Protein AF-A0A3M1HPE3-F1 (afdb_monomer)

Structure (mmCIF, N/CA/C/O backbone):
data_AF-A0A3M1HPE3-F1
#
_entry.id   AF-A0A3M1HPE3-F1
#
loop_
_atom_site.group_PDB
_atom_site.id
_atom_site.type_symbol
_atom_site.label_atom_id
_atom_site.label_alt_id
_atom_site.label_comp_id
_atom_site.label_asym_id
_atom_site.label_entity_id
_atom_site.label_seq_id
_atom_site.pdbx_PDB_ins_code
_atom_site.Cartn_x
_atom_site.Cartn_y
_atom_site.Cartn_z
_atom_site.occupancy
_atom_site.B_iso_or_equiv
_atom_site.auth_seq_id
_atom_site.auth_comp_id
_atom_site.auth_asym_id
_atom_site.auth_atom_id
_atom_site.pdbx_PDB_model_num
ATOM 1 N N . TYR A 1 1 ? 31.230 -1.304 -29.807 1.00 85.88 1 TYR A N 1
ATOM 2 C CA . TYR A 1 1 ? 32.246 -0.764 -28.876 1.00 85.88 1 TYR A CA 1
ATOM 3 C C . TYR A 1 1 ? 32.668 -1.849 -27.897 1.00 85.88 1 TYR A C 1
ATOM 5 O O . TYR A 1 1 ? 31.874 -2.755 -27.673 1.00 85.88 1 TYR A O 1
ATOM 13 N N . ASN A 1 2 ? 33.898 -1.825 -27.374 1.00 87.88 2 ASN A N 1
ATOM 14 C CA . ASN A 1 2 ? 34.302 -2.715 -26.274 1.00 87.88 2 ASN A CA 1
ATOM 15 C C . ASN A 1 2 ? 33.820 -2.172 -24.911 1.00 87.88 2 ASN A C 1
ATOM 17 O O . ASN A 1 2 ? 33.220 -1.100 -24.839 1.00 87.88 2 ASN A O 1
ATOM 21 N N . ASP A 1 3 ? 34.109 -2.898 -23.833 1.00 83.56 3 ASP A N 1
ATOM 22 C CA . ASP A 1 3 ? 33.800 -2.541 -22.439 1.00 83.56 3 ASP A CA 1
ATOM 23 C C . ASP A 1 3 ? 34.419 -1.210 -21.965 1.00 83.56 3 ASP A C 1
ATOM 25 O O . ASP A 1 3 ? 33.971 -0.632 -20.977 1.00 83.56 3 ASP A O 1
ATOM 29 N N . GLN A 1 4 ? 35.420 -0.696 -22.683 1.00 85.12 4 GLN A N 1
ATOM 30 C CA . GLN A 1 4 ? 36.068 0.594 -22.429 1.00 85.12 4 GLN A CA 1
ATOM 31 C C . GLN A 1 4 ? 35.520 1.737 -23.298 1.00 85.12 4 GLN A C 1
ATOM 33 O O . GLN A 1 4 ? 36.056 2.844 -23.266 1.00 85.12 4 GLN A O 1
ATOM 38 N N . GLY A 1 5 ? 34.474 1.491 -24.094 1.00 82.81 5 GLY A N 1
ATOM 39 C CA . GLY A 1 5 ? 33.881 2.500 -24.974 1.00 82.81 5 GLY A CA 1
ATOM 40 C C . GLY A 1 5 ? 34.724 2.820 -26.213 1.00 82.81 5 GLY A C 1
ATOM 41 O O . GLY A 1 5 ? 34.515 3.847 -26.855 1.00 82.81 5 GLY A O 1
ATOM 42 N N . VAL A 1 6 ? 35.673 1.953 -26.577 1.00 87.69 6 VAL A N 1
ATOM 43 C CA . VAL A 1 6 ? 36.496 2.092 -27.786 1.00 87.69 6 VAL A CA 1
ATOM 44 C C . VAL A 1 6 ? 35.824 1.375 -28.956 1.00 87.69 6 VAL A C 1
ATOM 46 O O . VAL A 1 6 ? 35.265 0.282 -28.812 1.00 87.69 6 VAL A O 1
ATOM 49 N N . GLU A 1 7 ? 35.850 1.999 -30.133 1.00 89.31 7 GLU A N 1
ATOM 50 C CA . GLU A 1 7 ? 35.333 1.386 -31.354 1.00 89.31 7 GLU A CA 1
ATOM 51 C C . GLU A 1 7 ? 36.193 0.174 -31.739 1.00 89.31 7 GLU A C 1
ATOM 53 O O . GLU A 1 7 ? 37.420 0.252 -31.810 1.00 89.31 7 GLU A O 1
ATOM 58 N N . VAL A 1 8 ? 35.541 -0.963 -31.979 1.00 89.06 8 VAL A N 1
ATOM 59 C CA . VAL A 1 8 ? 36.199 -2.215 -32.360 1.00 89.06 8 VAL A CA 1
ATOM 60 C C . VAL A 1 8 ? 35.567 -2.757 -33.635 1.00 89.06 8 VAL A C 1
ATOM 62 O O . VAL A 1 8 ? 34.349 -2.868 -33.739 1.00 89.06 8 VAL A O 1
ATOM 65 N N . HIS A 1 9 ? 36.404 -3.112 -34.612 1.00 87.75 9 HIS A N 1
ATOM 66 C CA . HIS A 1 9 ? 35.959 -3.657 -35.903 1.00 87.75 9 HIS A CA 1
ATOM 67 C C . HIS A 1 9 ? 35.945 -5.192 -35.950 1.00 87.75 9 HIS A C 1
ATOM 69 O O . HIS A 1 9 ? 35.511 -5.780 -36.939 1.00 87.75 9 HIS A O 1
ATOM 75 N N . LYS A 1 10 ? 36.464 -5.856 -34.912 1.00 86.38 10 LYS A N 1
ATOM 76 C CA . LYS A 1 10 ? 36.502 -7.316 -34.774 1.00 86.38 10 LYS A CA 1
ATOM 77 C C . LYS A 1 10 ? 36.235 -7.675 -33.315 1.00 86.38 10 LYS A C 1
ATOM 79 O O . LYS A 1 10 ? 36.699 -6.963 -32.434 1.00 86.38 10 LYS A O 1
ATOM 84 N N . CYS A 1 11 ? 35.505 -8.764 -33.100 1.00 86.06 11 CYS A N 1
ATOM 85 C CA . CYS A 1 11 ? 35.214 -9.335 -31.788 1.00 86.06 11 CYS A CA 1
ATOM 86 C C . CYS A 1 11 ? 35.671 -10.798 -31.794 1.00 86.06 11 CYS A C 1
ATOM 88 O O . CYS A 1 11 ? 35.313 -11.548 -32.709 1.00 86.06 11 CYS A O 1
ATOM 90 N N . LEU A 1 12 ? 36.506 -11.183 -30.829 1.00 88.75 12 LEU A N 1
ATOM 91 C CA . LEU A 1 12 ? 36.990 -12.552 -30.659 1.00 88.75 12 LEU A CA 1
ATOM 92 C C . LEU A 1 12 ? 36.107 -13.337 -29.672 1.00 88.75 12 LEU A C 1
ATOM 94 O O . LEU A 1 12 ? 35.392 -12.749 -28.860 1.00 88.75 12 LEU A O 1
ATOM 98 N N . PRO A 1 13 ? 36.147 -14.684 -29.700 1.00 89.31 13 PRO A N 1
ATOM 99 C CA . PRO A 1 13 ? 35.418 -15.493 -28.728 1.00 89.31 13 PRO A CA 1
ATOM 100 C C . PRO A 1 13 ? 35.794 -15.136 -27.281 1.00 89.31 13 PRO A C 1
ATOM 102 O O . PRO A 1 13 ? 36.963 -15.213 -26.910 1.00 89.31 13 PRO A O 1
ATOM 105 N N . GLY A 1 14 ? 34.794 -14.789 -26.466 1.00 87.50 14 GLY A N 1
ATOM 106 C CA . GLY A 1 14 ? 34.963 -14.405 -25.058 1.00 87.50 14 GLY A CA 1
ATOM 107 C C . GLY A 1 14 ? 34.972 -12.896 -24.794 1.00 87.50 14 GLY A C 1
ATOM 108 O O . GLY A 1 14 ? 34.951 -12.499 -23.632 1.00 87.50 14 GLY A O 1
ATOM 109 N N . GLU A 1 15 ? 34.958 -12.061 -25.835 1.00 87.06 15 GLU A N 1
ATOM 110 C CA . GLU A 1 15 ? 34.870 -10.604 -25.702 1.00 87.06 15 GLU A CA 1
ATOM 111 C C . GLU A 1 15 ? 33.410 -10.126 -25.702 1.00 87.06 15 GLU A C 1
ATOM 113 O O . GLU A 1 15 ? 32.569 -10.627 -26.452 1.00 87.06 15 GLU A O 1
ATOM 118 N N . ALA A 1 16 ? 33.105 -9.133 -24.863 1.00 88.25 16 ALA A N 1
ATOM 119 C CA . ALA A 1 16 ? 31.815 -8.450 -24.857 1.00 88.25 16 ALA A CA 1
ATOM 120 C C . ALA A 1 16 ? 31.893 -7.191 -25.727 1.00 88.25 16 ALA A C 1
ATOM 122 O O . ALA A 1 16 ? 32.804 -6.375 -25.571 1.00 88.25 16 ALA A O 1
ATOM 123 N N . VAL A 1 17 ? 30.930 -7.028 -26.637 1.00 90.44 17 VAL A N 1
ATOM 124 C CA . VAL A 1 17 ? 30.850 -5.859 -27.518 1.00 90.44 17 VAL A CA 1
ATOM 125 C C . VAL A 1 17 ? 29.434 -5.308 -27.591 1.00 90.44 17 VAL A C 1
ATOM 127 O O . VAL A 1 17 ? 28.458 -6.050 -27.661 1.00 90.44 17 VAL A O 1
ATOM 130 N N . GLU A 1 18 ? 29.336 -3.986 -27.620 1.00 86.88 18 GLU A N 1
ATOM 131 C CA . GLU A 1 18 ? 28.104 -3.260 -27.902 1.00 86.88 18 GLU A CA 1
ATOM 132 C C . GLU A 1 18 ? 27.878 -3.172 -29.417 1.00 86.88 18 GLU A C 1
ATOM 134 O O . GLU A 1 18 ? 28.760 -2.717 -30.161 1.00 86.88 18 GLU A O 1
ATOM 139 N N . ILE A 1 19 ? 26.689 -3.591 -29.855 1.00 87.00 19 ILE A N 1
ATOM 140 C CA . ILE A 1 19 ? 26.240 -3.561 -31.249 1.00 87.00 19 ILE A CA 1
ATOM 141 C C . ILE A 1 19 ? 25.219 -2.436 -31.401 1.00 87.00 19 ILE A C 1
ATOM 143 O O . ILE A 1 19 ? 24.214 -2.407 -30.696 1.00 87.00 19 ILE A O 1
ATOM 147 N N . ILE A 1 20 ? 25.455 -1.543 -32.360 1.00 85.81 20 ILE A N 1
ATOM 148 C CA . ILE A 1 20 ? 24.567 -0.420 -32.680 1.00 85.81 20 ILE A CA 1
ATOM 149 C C . ILE A 1 20 ? 23.996 -0.630 -34.087 1.00 85.81 20 ILE A C 1
ATOM 151 O O . ILE A 1 20 ? 24.672 -1.179 -34.957 1.00 85.81 20 ILE A O 1
ATOM 155 N N . GLY A 1 21 ? 22.757 -0.185 -34.318 1.00 85.50 21 GLY A N 1
ATOM 156 C CA . GLY A 1 21 ? 22.118 -0.203 -35.641 1.00 85.50 21 GLY A CA 1
ATOM 157 C C . GLY A 1 21 ? 21.086 -1.313 -35.857 1.00 85.50 21 GLY A C 1
ATOM 158 O O . GLY A 1 21 ? 20.702 -1.571 -36.995 1.00 85.50 21 GLY A O 1
ATOM 159 N N . LEU A 1 22 ? 20.629 -1.971 -34.790 1.00 86.50 22 LEU A N 1
ATOM 160 C CA . LEU A 1 22 ? 19.489 -2.887 -34.854 1.00 86.50 22 LEU A CA 1
ATOM 161 C C . LEU A 1 22 ? 18.173 -2.099 -34.960 1.00 86.50 22 LEU A C 1
ATOM 163 O O . LEU A 1 22 ? 18.032 -1.043 -34.348 1.00 86.50 22 LEU A O 1
ATOM 167 N N . GLU A 1 23 ? 17.207 -2.620 -35.723 1.00 83.56 23 GLU A N 1
ATOM 168 C CA . GLU A 1 23 ? 15.878 -1.995 -35.864 1.00 83.56 23 GLU A CA 1
ATOM 169 C C . GLU A 1 23 ? 15.064 -2.058 -34.557 1.00 83.56 23 GLU A C 1
ATOM 171 O O . GLU A 1 23 ? 14.288 -1.151 -34.268 1.00 83.56 23 GLU A O 1
ATOM 176 N N . GLU A 1 24 ? 15.237 -3.119 -33.763 1.00 81.12 24 GLU A N 1
ATOM 177 C CA . GLU A 1 24 ? 14.554 -3.333 -32.483 1.00 81.12 24 GLU A CA 1
ATOM 178 C C . GLU A 1 24 ? 15.549 -3.825 -31.424 1.00 81.12 24 GLU A C 1
ATOM 180 O O . GLU A 1 24 ? 16.568 -4.442 -31.745 1.00 81.12 24 GLU A O 1
ATOM 185 N N . VAL A 1 25 ? 15.242 -3.558 -30.152 1.00 83.44 25 VAL A N 1
ATOM 186 C CA . VAL A 1 25 ? 16.052 -4.019 -29.017 1.00 83.44 25 VAL A CA 1
ATOM 187 C C . VAL A 1 25 ? 15.825 -5.528 -28.822 1.00 83.44 25 VAL A C 1
ATOM 189 O O . VAL A 1 25 ? 14.678 -5.928 -28.602 1.00 83.44 25 VAL A O 1
ATOM 192 N N . PRO A 1 26 ? 16.868 -6.376 -28.911 1.00 84.44 26 PRO A N 1
ATOM 193 C CA . PRO A 1 26 ? 16.735 -7.816 -28.689 1.00 84.44 26 PRO A CA 1
ATOM 194 C C . PRO A 1 26 ? 16.468 -8.136 -27.212 1.00 84.44 26 PRO A C 1
ATOM 196 O O . PRO A 1 26 ? 16.773 -7.332 -26.326 1.00 84.44 26 PRO A O 1
ATOM 199 N N . LEU A 1 27 ? 15.925 -9.325 -26.929 1.00 79.88 27 LEU A N 1
ATOM 200 C CA . LEU A 1 27 ? 15.739 -9.773 -25.550 1.00 79.88 27 LEU A CA 1
ATOM 201 C C . LEU A 1 27 ? 17.070 -10.240 -24.951 1.00 79.88 27 LEU A C 1
ATOM 203 O O . LEU A 1 27 ? 17.971 -10.716 -25.650 1.00 79.88 27 LEU A O 1
ATOM 207 N N . ALA A 1 28 ? 17.194 -10.125 -23.629 1.00 79.44 28 ALA A N 1
ATOM 208 C CA . ALA A 1 28 ? 18.358 -10.642 -22.926 1.00 79.44 28 ALA A CA 1
ATOM 209 C C . ALA A 1 28 ? 18.440 -12.171 -23.097 1.00 79.44 28 ALA A C 1
ATOM 211 O O . ALA A 1 28 ? 17.477 -12.891 -22.842 1.00 79.44 28 ALA A O 1
ATOM 212 N N . GLY A 1 29 ? 19.600 -12.666 -23.537 1.00 82.38 29 GLY A N 1
ATOM 213 C CA . GLY A 1 29 ? 19.825 -14.093 -23.795 1.00 82.38 29 GLY A CA 1
ATOM 214 C C . GLY A 1 29 ? 19.447 -14.572 -25.202 1.00 82.38 29 GLY A C 1
ATOM 215 O O . GLY A 1 29 ? 19.648 -15.752 -25.500 1.00 82.38 29 GLY A O 1
ATOM 216 N N . ASP A 1 30 ? 18.957 -13.690 -26.080 1.00 84.94 30 ASP A N 1
ATOM 217 C CA . ASP A 1 30 ? 18.715 -14.040 -27.480 1.00 84.94 30 ASP A CA 1
ATOM 218 C C . ASP A 1 30 ? 20.015 -14.411 -28.209 1.00 84.94 30 ASP A C 1
ATOM 220 O O . ASP A 1 30 ? 21.073 -13.801 -28.038 1.00 84.94 30 ASP A O 1
ATOM 224 N N . GLN A 1 31 ? 19.922 -15.415 -29.083 1.00 86.06 31 GLN A N 1
ATOM 225 C CA . GLN A 1 31 ? 21.033 -15.812 -29.942 1.00 86.06 31 GLN A CA 1
ATOM 226 C C . GLN A 1 31 ? 21.121 -14.902 -31.166 1.00 86.06 31 GLN A C 1
ATOM 228 O O . GLN A 1 31 ? 20.222 -14.876 -32.012 1.00 86.06 31 GLN A O 1
ATOM 233 N N . LEU A 1 32 ? 22.251 -14.212 -31.296 1.00 87.44 32 LEU A N 1
ATOM 234 C CA . LEU A 1 32 ? 22.596 -13.453 -32.491 1.00 87.44 32 LEU A CA 1
ATOM 235 C C . LEU A 1 32 ? 23.189 -14.385 -33.549 1.00 87.44 32 LEU A C 1
ATOM 237 O O . LEU A 1 32 ? 24.109 -15.156 -33.277 1.00 87.44 32 LEU A O 1
ATOM 241 N N . VAL A 1 33 ? 22.663 -14.305 -34.770 1.00 88.56 33 VAL A N 1
ATOM 242 C CA . VAL A 1 33 ? 23.118 -15.103 -35.912 1.00 88.56 33 VAL A CA 1
ATOM 243 C C . VAL A 1 33 ? 23.471 -14.159 -37.050 1.00 88.56 33 VAL A C 1
ATOM 245 O O . VAL A 1 33 ? 22.645 -13.350 -37.467 1.00 88.56 33 VAL A O 1
ATOM 248 N N . VAL A 1 34 ? 24.695 -14.277 -37.561 1.00 88.31 34 VAL A N 1
ATOM 249 C CA . VAL A 1 34 ? 25.137 -13.538 -38.747 1.00 88.31 34 VAL A CA 1
ATOM 250 C C . VAL A 1 34 ? 24.562 -14.218 -39.986 1.00 88.31 34 VAL A C 1
ATOM 252 O O . VAL A 1 34 ? 24.651 -15.437 -40.124 1.00 88.31 34 VAL A O 1
ATOM 255 N N . MET A 1 35 ? 23.962 -13.435 -40.880 1.00 88.00 35 MET A N 1
ATOM 256 C CA . MET A 1 35 ? 23.424 -13.917 -42.152 1.00 88.00 35 MET A CA 1
ATOM 257 C C . MET A 1 35 ? 24.066 -13.163 -43.314 1.00 88.00 35 MET A C 1
ATOM 259 O O . MET A 1 35 ? 24.385 -11.984 -43.186 1.00 88.00 35 MET A O 1
ATOM 263 N N . GLU A 1 36 ? 24.241 -13.847 -44.444 1.00 90.56 36 GLU A N 1
ATOM 264 C CA . GL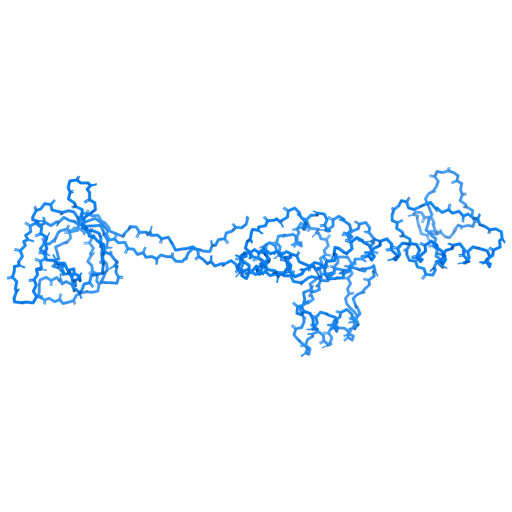U A 1 36 ? 24.880 -13.281 -45.641 1.00 90.56 36 GLU A CA 1
ATOM 265 C C . GLU A 1 36 ? 23.944 -12.348 -46.433 1.00 90.56 36 GLU A C 1
ATOM 267 O O . GLU A 1 36 ? 24.410 -11.405 -47.066 1.00 90.56 36 GLU A O 1
ATOM 272 N N . ASP A 1 37 ? 22.626 -12.581 -46.376 1.00 93.56 37 ASP A N 1
ATOM 273 C CA . ASP A 1 37 ? 21.609 -11.823 -47.118 1.00 93.56 37 ASP A CA 1
ATOM 274 C C . ASP A 1 37 ? 20.631 -11.105 -46.169 1.00 93.56 37 ASP A C 1
ATOM 276 O O . ASP A 1 37 ? 19.931 -11.731 -45.363 1.00 93.56 37 ASP A O 1
ATOM 280 N N . LEU A 1 38 ? 20.545 -9.777 -46.310 1.00 88.69 38 LEU A N 1
ATOM 281 C CA . LEU A 1 38 ? 19.647 -8.907 -45.547 1.00 88.69 38 LEU A CA 1
ATOM 282 C C . LEU A 1 38 ? 18.161 -9.205 -45.806 1.00 88.69 38 LEU A C 1
ATOM 284 O O . LEU A 1 38 ? 17.345 -9.132 -44.886 1.00 88.69 38 LEU A O 1
ATOM 288 N N . SER A 1 39 ? 17.792 -9.537 -47.044 1.00 90.62 39 SER A N 1
ATOM 289 C CA . SER A 1 39 ? 16.406 -9.814 -47.435 1.00 90.62 39 SER A CA 1
ATOM 290 C C . SER A 1 39 ? 15.893 -11.090 -46.770 1.00 90.62 39 SER A C 1
ATOM 292 O O . SER A 1 39 ? 14.804 -11.113 -46.184 1.00 90.62 39 SER A O 1
ATOM 294 N N . LEU A 1 40 ? 16.726 -12.135 -46.777 1.00 91.12 40 LEU A N 1
ATOM 295 C CA . LEU A 1 40 ? 16.434 -13.391 -46.095 1.00 91.12 40 LEU A CA 1
ATOM 296 C C . LEU A 1 40 ? 16.363 -13.191 -44.573 1.00 91.12 40 LEU A C 1
ATOM 298 O O . LEU A 1 40 ? 15.407 -13.652 -43.945 1.00 91.12 40 LEU A O 1
ATOM 302 N N . ALA A 1 41 ? 17.315 -12.453 -43.987 1.00 89.31 41 ALA A N 1
ATOM 303 C CA . ALA A 1 41 ? 17.318 -12.134 -42.558 1.00 89.31 41 ALA A CA 1
ATOM 304 C C . ALA A 1 41 ? 16.038 -11.395 -42.135 1.00 89.31 41 ALA A C 1
ATOM 306 O O . ALA A 1 41 ? 15.392 -11.778 -41.156 1.00 89.31 41 ALA A O 1
ATOM 307 N N . ARG A 1 42 ? 15.611 -10.395 -42.918 1.00 88.31 42 ARG A N 1
ATOM 308 C CA . ARG A 1 42 ? 14.375 -9.641 -42.673 1.00 88.31 42 ARG A CA 1
ATOM 309 C C . ARG A 1 42 ? 13.131 -10.526 -42.783 1.00 88.31 42 ARG A C 1
ATOM 311 O O . ARG A 1 42 ? 12.238 -10.423 -41.943 1.00 88.31 42 ARG A O 1
ATOM 318 N N . SER A 1 43 ? 13.071 -11.429 -43.765 1.00 90.62 43 SER A N 1
ATOM 319 C CA . SER A 1 43 ? 11.961 -12.386 -43.893 1.00 90.62 43 SER A CA 1
ATOM 320 C C . SER A 1 43 ? 11.861 -13.311 -42.676 1.00 90.62 43 SER A C 1
ATOM 322 O O . SER A 1 43 ? 10.770 -13.522 -42.144 1.00 90.62 43 SER A O 1
ATOM 324 N N . ILE A 1 44 ? 12.993 -13.839 -42.202 1.00 89.31 44 ILE A N 1
ATOM 325 C CA . ILE A 1 44 ? 13.042 -14.718 -41.027 1.00 89.31 44 ILE A CA 1
ATOM 326 C C . ILE A 1 44 ? 12.656 -13.950 -39.756 1.00 89.31 44 ILE A C 1
ATOM 328 O O . ILE A 1 44 ? 11.881 -14.464 -38.945 1.00 89.31 44 ILE A O 1
ATOM 332 N N . ALA A 1 45 ? 13.150 -12.721 -39.584 1.00 88.00 45 ALA A N 1
ATOM 333 C CA . ALA A 1 45 ? 12.811 -11.868 -38.446 1.00 88.00 45 ALA A CA 1
ATOM 334 C C . ALA A 1 45 ? 11.302 -11.575 -38.386 1.00 88.00 45 ALA A C 1
ATOM 336 O O . ALA A 1 45 ? 10.675 -11.783 -37.345 1.00 88.00 45 ALA A O 1
ATOM 337 N N . ASN A 1 46 ? 10.694 -11.203 -39.518 1.00 88.88 46 ASN A N 1
ATOM 338 C CA . ASN A 1 46 ? 9.251 -10.965 -39.610 1.00 88.88 46 ASN A CA 1
ATOM 339 C C . ASN A 1 46 ? 8.440 -12.225 -39.285 1.00 88.88 46 ASN A C 1
ATOM 341 O O . ASN A 1 46 ? 7.508 -12.171 -38.484 1.00 88.88 46 ASN A O 1
ATOM 345 N N . GLN A 1 47 ? 8.841 -13.383 -39.813 1.00 90.81 47 GLN A N 1
ATOM 346 C CA . GLN A 1 47 ? 8.167 -14.647 -39.517 1.00 90.81 47 GLN A CA 1
ATOM 347 C C . GLN A 1 47 ? 8.234 -15.002 -38.020 1.00 90.81 47 GLN A C 1
ATOM 349 O O . GLN A 1 47 ? 7.246 -15.462 -37.439 1.00 90.81 47 GLN A O 1
ATOM 354 N N . ARG A 1 48 ? 9.385 -14.777 -37.369 1.00 87.44 48 ARG A N 1
ATOM 355 C CA . ARG A 1 48 ? 9.541 -14.975 -35.916 1.00 87.44 48 ARG A CA 1
ATOM 356 C C . ARG A 1 48 ? 8.656 -14.013 -35.125 1.00 87.44 48 ARG A C 1
ATOM 358 O O . ARG A 1 48 ? 7.989 -14.448 -34.185 1.00 87.44 48 ARG A O 1
ATOM 365 N N . LYS A 1 49 ? 8.599 -12.744 -35.532 1.00 85.12 49 LYS A N 1
ATOM 366 C CA . LYS A 1 49 ? 7.765 -11.706 -34.913 1.00 85.12 49 LYS A CA 1
ATOM 367 C C . LYS A 1 49 ? 6.277 -12.040 -34.997 1.00 85.12 49 LYS A C 1
ATOM 369 O O . LYS A 1 49 ? 5.575 -11.959 -33.987 1.00 85.12 49 LYS A O 1
ATOM 374 N N . ASP A 1 50 ? 5.806 -12.486 -36.157 1.00 87.00 50 ASP A N 1
ATOM 375 C CA . ASP A 1 50 ? 4.413 -12.892 -36.353 1.00 87.00 50 ASP A CA 1
ATOM 376 C C . ASP A 1 50 ? 4.054 -14.114 -35.510 1.00 87.00 50 ASP A C 1
ATOM 378 O O . ASP A 1 50 ? 3.013 -14.131 -34.846 1.00 87.00 50 ASP A O 1
ATOM 382 N N . LYS A 1 51 ? 4.953 -15.105 -35.451 1.00 87.12 51 LYS A N 1
ATOM 383 C CA . LYS A 1 51 ? 4.781 -16.269 -34.579 1.00 87.12 51 LYS A CA 1
ATOM 384 C C . LYS A 1 51 ? 4.697 -15.848 -33.112 1.00 87.12 51 LYS A C 1
ATOM 386 O O . LYS A 1 51 ? 3.789 -16.287 -32.416 1.00 87.12 51 LYS A O 1
ATOM 391 N N . HIS A 1 52 ? 5.585 -14.967 -32.649 1.00 82.00 52 HIS A N 1
ATOM 392 C CA . HIS A 1 52 ? 5.576 -14.491 -31.265 1.00 82.00 52 HIS A CA 1
ATOM 393 C C . HIS A 1 52 ? 4.289 -13.720 -30.925 1.00 82.00 52 HIS A C 1
ATOM 395 O O . HIS A 1 52 ? 3.665 -13.976 -29.893 1.00 82.00 52 HIS A O 1
ATOM 401 N N . ARG A 1 53 ? 3.821 -12.847 -31.831 1.00 81.00 53 ARG A N 1
ATOM 402 C CA . ARG A 1 53 ? 2.529 -12.147 -31.700 1.00 81.00 53 ARG A CA 1
ATOM 403 C C . ARG A 1 53 ? 1.347 -13.112 -31.632 1.00 81.00 53 ARG A C 1
ATOM 405 O O . ARG A 1 53 ? 0.433 -12.892 -30.837 1.00 81.00 53 ARG A O 1
ATOM 412 N N . ALA A 1 54 ? 1.350 -14.173 -32.438 1.00 80.38 54 ALA A N 1
ATOM 413 C CA . ALA A 1 54 ? 0.308 -15.196 -32.400 1.00 80.38 54 ALA A CA 1
ATOM 414 C C . ALA A 1 54 ? 0.285 -15.928 -31.046 1.00 80.38 54 ALA A C 1
ATOM 416 O O . ALA A 1 54 ? -0.783 -16.061 -30.447 1.00 80.38 54 ALA A O 1
ATOM 417 N N . THR A 1 55 ? 1.450 -16.311 -30.512 1.00 78.25 55 THR A N 1
ATOM 418 C CA . THR A 1 55 ? 1.551 -16.972 -29.201 1.00 78.25 55 THR A CA 1
ATOM 419 C C . THR A 1 55 ? 1.085 -16.065 -28.061 1.00 78.25 55 THR A C 1
ATOM 421 O O . THR A 1 55 ? 0.335 -16.508 -27.194 1.00 78.25 55 THR A O 1
ATOM 424 N N . GLN A 1 56 ? 1.451 -14.777 -28.069 1.00 71.44 56 GLN A N 1
ATOM 425 C CA . GLN A 1 56 ? 0.972 -13.832 -27.052 1.00 71.44 56 GLN A CA 1
ATOM 426 C C . GLN A 1 56 ? -0.548 -13.623 -27.109 1.00 71.44 56 GLN A C 1
ATOM 428 O O . GLN A 1 56 ? -1.192 -13.502 -26.068 1.00 71.44 56 GLN A O 1
ATOM 433 N N . ARG A 1 57 ? -1.147 -13.629 -28.308 1.00 68.00 57 ARG A N 1
ATOM 434 C CA . ARG A 1 57 ? -2.610 -13.588 -28.463 1.00 68.00 57 ARG A CA 1
ATOM 435 C C . ARG A 1 57 ? -3.290 -14.852 -27.941 1.00 68.00 57 ARG A C 1
ATOM 437 O O . ARG A 1 57 ? -4.379 -14.739 -27.394 1.00 68.00 57 ARG A O 1
ATOM 444 N N . MET A 1 58 ? -2.665 -16.021 -28.083 1.00 63.06 58 MET A N 1
ATOM 445 C CA . MET A 1 58 ? -3.181 -17.276 -27.522 1.00 63.06 58 MET A CA 1
ATOM 446 C C . MET A 1 58 ? -3.056 -17.336 -25.993 1.00 63.06 58 MET A C 1
ATOM 448 O O . MET A 1 58 ? -3.946 -17.872 -25.341 1.00 63.06 58 MET A O 1
ATOM 452 N N . ASN A 1 59 ? -1.995 -16.756 -25.421 1.00 57.31 59 ASN A N 1
ATOM 453 C CA . ASN A 1 59 ? -1.784 -16.690 -23.969 1.00 57.31 59 ASN A CA 1
ATOM 454 C C . ASN A 1 59 ? -2.641 -15.628 -23.265 1.00 57.31 59 ASN A C 1
ATOM 456 O O . ASN A 1 59 ? -2.777 -15.669 -22.043 1.00 57.31 59 ASN A O 1
ATOM 460 N N . ARG A 1 60 ? -3.248 -14.687 -24.000 1.00 55.56 60 ARG A N 1
ATOM 461 C CA . ARG A 1 60 ? -4.357 -13.894 -23.463 1.00 55.56 60 ARG A CA 1
ATOM 462 C C . ARG A 1 60 ? -5.556 -14.824 -23.342 1.00 55.56 60 ARG A C 1
ATOM 464 O O . ARG A 1 60 ? -6.252 -15.068 -24.326 1.00 55.56 60 ARG A O 1
ATOM 471 N N . ALA A 1 61 ? -5.754 -15.366 -22.141 1.00 54.91 61 ALA A N 1
ATOM 472 C CA . ALA A 1 61 ? -6.932 -16.147 -21.798 1.00 54.91 61 ALA A CA 1
ATOM 473 C C . ALA A 1 61 ? -8.171 -15.448 -22.371 1.00 54.91 61 ALA A C 1
ATOM 475 O O . ALA A 1 61 ? -8.384 -14.256 -22.131 1.00 54.91 61 ALA A O 1
ATOM 476 N N . ARG A 1 62 ? -8.957 -16.167 -23.183 1.00 53.03 62 ARG A N 1
ATOM 477 C CA . ARG A 1 62 ? -10.266 -15.679 -23.619 1.00 53.03 62 ARG A CA 1
ATOM 478 C C . ARG A 1 62 ? -11.036 -15.325 -22.355 1.00 53.03 62 ARG A C 1
ATOM 480 O O . ARG A 1 62 ? -11.351 -16.209 -21.565 1.00 53.03 62 ARG A O 1
ATOM 487 N N . VAL A 1 63 ? -11.300 -14.040 -22.165 1.00 57.22 63 VAL A N 1
ATOM 488 C CA . VAL A 1 63 ? -12.208 -13.565 -21.129 1.00 57.22 63 VAL A CA 1
ATOM 489 C C . VAL A 1 63 ? -13.586 -14.115 -21.500 1.00 57.22 63 VAL A C 1
ATOM 491 O O . VAL A 1 63 ? -14.222 -13.644 -22.441 1.00 57.22 63 VAL A O 1
ATOM 494 N N . THR A 1 64 ? -13.982 -15.212 -20.859 1.00 67.50 64 THR A N 1
ATOM 495 C CA . THR A 1 64 ? -15.319 -15.797 -20.980 1.00 67.50 64 THR A CA 1
ATOM 496 C C . THR A 1 64 ? -16.263 -15.068 -20.029 1.00 67.50 64 THR A C 1
ATOM 498 O O . THR A 1 64 ? -15.822 -14.508 -19.024 1.00 67.50 64 THR A O 1
ATOM 501 N N . LEU A 1 65 ? -17.568 -15.075 -20.324 1.00 61.34 65 LEU A N 1
ATOM 502 C CA . LEU A 1 65 ? -18.559 -14.493 -19.411 1.00 61.34 65 LEU A CA 1
ATOM 503 C C . LEU A 1 65 ? -18.493 -15.123 -18.010 1.00 61.34 65 LEU A C 1
ATOM 505 O O . LEU A 1 65 ? -18.645 -14.408 -17.031 1.00 61.34 65 LEU A O 1
ATOM 509 N N . GLU A 1 66 ? -18.201 -16.420 -17.897 1.00 64.19 66 GLU A N 1
ATOM 510 C CA . GLU A 1 66 ? -18.016 -17.087 -16.598 1.00 64.19 66 GLU A CA 1
ATOM 511 C C . GLU A 1 66 ? -16.833 -16.522 -15.801 1.00 64.19 66 GLU A C 1
ATOM 513 O O . GLU A 1 66 ? -16.971 -16.275 -14.605 1.00 64.19 66 GLU A O 1
ATOM 518 N N . ASN A 1 67 ? -15.704 -16.228 -16.456 1.00 60.38 67 ASN A N 1
ATOM 519 C CA . ASN A 1 67 ? -14.565 -15.603 -15.780 1.00 60.38 67 ASN A CA 1
ATOM 520 C C . ASN A 1 67 ? -14.888 -14.165 -15.344 1.00 60.38 67 ASN A C 1
ATOM 522 O O . ASN A 1 67 ? -14.464 -13.752 -14.267 1.00 60.38 67 ASN A O 1
ATOM 526 N N . LEU A 1 68 ? -15.677 -13.425 -16.133 1.00 60.38 68 LEU A N 1
ATOM 527 C CA . LEU A 1 68 ? -16.164 -12.097 -15.744 1.00 60.38 68 LEU A CA 1
ATOM 528 C C . LEU A 1 68 ? -17.068 -12.164 -14.507 1.00 60.38 68 LEU A C 1
ATOM 530 O O . LEU A 1 68 ? -16.890 -11.362 -13.598 1.00 60.38 68 LEU A O 1
ATOM 534 N N . TYR A 1 69 ? -17.978 -13.140 -14.424 1.00 58.06 69 TYR A N 1
ATOM 535 C CA . TYR A 1 69 ? -18.816 -13.326 -13.233 1.00 58.06 69 TYR A CA 1
ATOM 536 C C . TYR A 1 69 ? -17.988 -13.663 -11.987 1.00 58.06 69 TYR A C 1
ATOM 538 O O . TYR A 1 69 ? -18.216 -13.072 -10.938 1.00 58.06 69 TYR A O 1
ATOM 546 N N . SER A 1 70 ? -16.973 -14.528 -12.106 1.00 60.75 70 SER A N 1
ATOM 547 C CA . SER A 1 70 ? -16.088 -14.849 -10.973 1.00 60.75 70 SER A CA 1
ATOM 548 C C . SER A 1 70 ? -15.259 -13.658 -10.474 1.00 60.75 70 SER A C 1
ATOM 550 O O . SER A 1 70 ? -14.977 -13.570 -9.284 1.00 60.75 70 SER A O 1
ATOM 552 N N . GLN A 1 71 ? -14.901 -12.724 -11.364 1.00 53.25 71 GLN A N 1
ATOM 553 C CA . GLN A 1 71 ? -14.205 -11.485 -11.000 1.00 53.25 71 GLN A CA 1
ATOM 554 C C . GLN A 1 71 ? -15.140 -10.467 -10.339 1.00 53.25 71 GLN A C 1
ATOM 556 O O . GLN A 1 71 ? -14.696 -9.707 -9.489 1.00 53.25 71 GLN A O 1
ATOM 561 N N . ILE A 1 72 ? -16.428 -10.465 -10.698 1.00 55.59 72 ILE A N 1
ATOM 562 C CA . ILE A 1 72 ? -17.442 -9.604 -10.073 1.00 55.59 72 ILE A CA 1
ATOM 563 C C . ILE A 1 72 ? -17.796 -10.107 -8.660 1.00 55.59 72 ILE A C 1
ATOM 565 O O . ILE A 1 72 ? -17.993 -9.296 -7.758 1.00 55.59 72 ILE A O 1
ATOM 569 N N . ASP A 1 73 ? -17.826 -11.427 -8.441 1.00 54.41 73 ASP A N 1
ATOM 570 C CA . ASP A 1 73 ? -18.135 -12.038 -7.134 1.00 54.41 73 ASP A CA 1
ATOM 571 C C . ASP A 1 73 ? -17.035 -11.834 -6.073 1.00 54.41 73 ASP A C 1
ATOM 573 O O . ASP A 1 73 ? -17.318 -11.901 -4.877 1.00 54.41 73 ASP A O 1
ATOM 577 N N . GLN A 1 74 ? -15.789 -11.558 -6.478 1.00 54.09 74 GLN A N 1
ATOM 578 C CA . GLN A 1 74 ? -14.658 -11.312 -5.565 1.00 54.09 74 GLN A CA 1
ATOM 579 C C . GLN A 1 74 ? -14.653 -9.901 -4.944 1.00 54.09 74 GLN A C 1
ATOM 581 O O . GLN A 1 74 ? -13.757 -9.574 -4.168 1.00 54.09 74 GLN A O 1
ATOM 586 N N . GLY A 1 75 ? -15.674 -9.085 -5.223 1.00 59.53 75 GLY A N 1
ATOM 587 C CA . GLY A 1 75 ? -15.703 -7.676 -4.838 1.00 59.53 75 GLY A CA 1
ATOM 588 C C . GLY A 1 75 ? -14.846 -6.812 -5.766 1.00 59.53 75 GLY A C 1
ATOM 589 O O . GLY A 1 75 ? -14.152 -7.312 -6.650 1.00 59.53 75 GLY A O 1
ATOM 590 N N . GLU A 1 76 ? -14.910 -5.488 -5.600 1.00 64.44 76 GLU A N 1
ATOM 591 C CA . GLU A 1 76 ? -14.054 -4.561 -6.350 1.00 64.44 76 GLU A CA 1
ATOM 592 C C . GLU A 1 76 ? -12.596 -4.718 -5.897 1.00 64.44 76 GLU A C 1
ATOM 594 O O . GLU A 1 76 ? -12.134 -4.032 -4.984 1.00 64.44 76 GLU A O 1
ATOM 599 N N . VAL A 1 77 ? -11.858 -5.629 -6.536 1.00 70.31 77 VAL A N 1
ATOM 600 C CA . VAL A 1 77 ? -10.399 -5.688 -6.408 1.00 70.31 77 VAL A CA 1
ATOM 601 C C . VAL A 1 77 ? -9.846 -4.365 -6.920 1.00 70.31 77 VAL A C 1
ATOM 6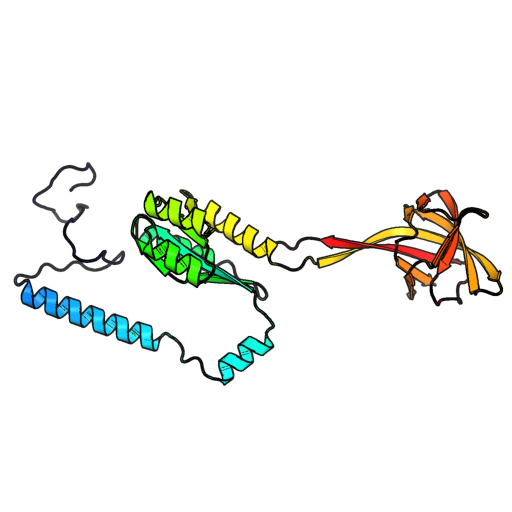03 O O . VAL A 1 77 ? -10.000 -4.021 -8.095 1.00 70.31 77 VAL A O 1
ATOM 606 N N . LYS A 1 78 ? -9.202 -3.604 -6.036 1.00 79.50 78 LYS A N 1
ATOM 607 C CA . LYS A 1 78 ? -8.607 -2.324 -6.413 1.00 79.50 78 LYS A CA 1
ATOM 608 C C . LYS A 1 78 ? -7.301 -2.594 -7.149 1.00 79.50 78 LYS A C 1
ATOM 610 O O . LYS A 1 78 ? -6.399 -3.235 -6.615 1.00 79.50 78 LYS A O 1
ATOM 615 N N . GLU A 1 79 ? -7.179 -2.102 -8.375 1.00 84.19 79 GLU A N 1
ATOM 616 C CA . GLU A 1 79 ? -5.959 -2.274 -9.162 1.00 84.19 79 GLU A CA 1
ATOM 617 C C . GLU A 1 79 ? -5.155 -0.969 -9.244 1.00 84.19 79 GLU A C 1
ATOM 619 O O . GLU A 1 79 ? -5.717 0.104 -9.461 1.00 84.19 79 GLU A O 1
ATOM 624 N N . VAL A 1 80 ? -3.830 -1.071 -9.116 1.00 87.56 80 VAL A N 1
ATOM 625 C CA . VAL A 1 80 ? -2.889 0.007 -9.454 1.00 87.56 80 VAL A CA 1
ATOM 626 C C . VAL A 1 80 ? -2.296 -0.280 -10.823 1.00 87.56 80 VAL A C 1
ATOM 628 O O . VAL A 1 80 ? -1.584 -1.268 -11.017 1.00 87.56 80 VAL A O 1
ATOM 631 N N . ALA A 1 81 ? -2.589 0.604 -11.768 1.00 91.88 81 ALA A N 1
ATOM 632 C CA . ALA A 1 81 ? -2.064 0.563 -13.119 1.00 91.88 81 ALA A CA 1
ATOM 633 C C . ALA A 1 81 ? -0.654 1.169 -13.181 1.00 91.88 81 ALA A C 1
ATOM 635 O O . ALA A 1 81 ? -0.443 2.305 -12.760 1.00 91.88 81 ALA A O 1
ATOM 636 N N . LEU A 1 82 ? 0.306 0.432 -13.742 1.00 94.25 82 LEU A N 1
ATOM 637 C CA . LEU A 1 82 ? 1.701 0.857 -13.876 1.00 94.25 82 LEU A CA 1
ATOM 638 C C . LEU A 1 82 ? 2.181 0.775 -15.329 1.00 94.25 82 LEU A C 1
ATOM 640 O O . LEU A 1 82 ? 1.903 -0.193 -16.046 1.00 94.25 82 LEU A O 1
ATOM 644 N N . ILE A 1 83 ? 2.972 1.767 -15.735 1.00 95.31 83 ILE A N 1
ATOM 645 C CA . ILE A 1 83 ? 3.786 1.750 -16.954 1.00 95.31 83 ILE A CA 1
ATOM 646 C C . ILE A 1 83 ? 5.251 1.812 -16.536 1.00 95.31 83 ILE A C 1
ATOM 648 O O . ILE A 1 83 ? 5.639 2.705 -15.792 1.00 95.31 83 ILE A O 1
ATOM 652 N N . ILE A 1 84 ?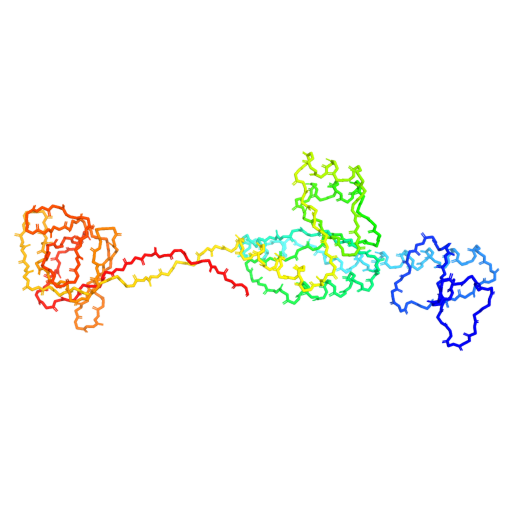 6.071 0.872 -17.008 1.00 95.62 84 ILE A N 1
ATOM 653 C CA . ILE A 1 84 ? 7.483 0.772 -16.612 1.00 95.62 84 ILE A CA 1
ATOM 654 C C . ILE A 1 84 ? 8.379 1.075 -17.811 1.00 95.62 84 ILE A C 1
ATOM 656 O O . ILE A 1 84 ? 8.297 0.419 -18.851 1.00 95.62 84 ILE A O 1
ATOM 660 N N . LYS A 1 85 ? 9.280 2.036 -17.652 1.00 95.69 85 LYS A N 1
ATOM 661 C CA . LYS A 1 85 ? 10.317 2.378 -18.624 1.00 95.69 85 LYS A CA 1
ATOM 662 C C . LYS A 1 85 ? 11.679 2.168 -17.982 1.00 95.69 85 LYS A C 1
ATOM 664 O O . LYS A 1 85 ? 11.868 2.578 -16.842 1.00 95.69 85 LYS A O 1
ATOM 669 N N . ALA A 1 86 ? 12.613 1.519 -18.668 1.00 94.94 86 ALA A N 1
ATOM 670 C CA . ALA A 1 86 ? 13.952 1.302 -18.119 1.00 94.94 86 ALA A CA 1
ATOM 671 C C . ALA A 1 86 ? 15.054 1.427 -19.169 1.00 94.94 86 ALA A C 1
ATOM 673 O O . ALA A 1 86 ? 14.798 1.365 -20.368 1.00 94.94 86 ALA A O 1
ATOM 674 N N . ASP A 1 87 ? 16.286 1.589 -18.704 1.00 92.12 87 ASP A N 1
ATOM 675 C CA . ASP A 1 87 ? 17.487 1.694 -19.531 1.00 92.12 87 ASP A CA 1
ATOM 676 C C . ASP A 1 87 ? 17.785 0.403 -20.308 1.00 92.12 87 ASP A C 1
ATOM 678 O O . ASP A 1 87 ? 18.171 0.439 -21.475 1.00 92.12 87 ASP A O 1
ATOM 682 N N . THR A 1 88 ? 17.549 -0.744 -19.674 1.00 89.81 88 THR A N 1
ATOM 683 C CA . THR A 1 88 ? 17.801 -2.071 -20.228 1.00 89.81 88 THR A CA 1
ATOM 684 C C . THR A 1 88 ? 16.613 -3.004 -20.013 1.00 89.81 88 THR A C 1
ATOM 686 O O . THR A 1 88 ? 15.836 -2.873 -19.066 1.00 89.81 88 THR A O 1
ATOM 689 N N . GLN A 1 89 ? 16.494 -4.007 -20.884 1.00 86.25 89 GLN A N 1
ATOM 690 C CA . GLN A 1 89 ? 15.462 -5.041 -20.777 1.00 86.25 89 GLN A CA 1
ATOM 691 C C . GLN A 1 89 ? 15.577 -5.850 -19.470 1.00 86.25 89 GLN A C 1
ATOM 693 O O . GLN A 1 89 ? 14.562 -6.187 -18.862 1.00 86.25 89 GLN A O 1
ATOM 698 N N . GLY A 1 90 ? 16.803 -6.114 -19.001 1.00 88.12 90 GLY A N 1
ATOM 699 C CA . GLY A 1 90 ? 17.042 -6.856 -17.758 1.00 88.12 90 GLY A CA 1
ATOM 700 C C . GLY A 1 90 ? 16.489 -6.141 -16.522 1.00 88.12 90 GLY A C 1
ATOM 701 O O . GLY A 1 90 ? 15.900 -6.783 -15.652 1.00 88.12 90 GLY A O 1
ATOM 702 N N . SER A 1 91 ? 16.589 -4.807 -16.479 1.00 89.12 91 SER A N 1
ATOM 703 C CA . SER A 1 91 ? 15.989 -3.984 -15.422 1.00 89.12 91 SER A CA 1
ATOM 704 C C . SER A 1 91 ? 14.464 -4.140 -15.363 1.00 89.12 91 SER A C 1
ATOM 706 O O . SER A 1 91 ? 13.895 -4.262 -14.278 1.00 89.12 91 SER A O 1
ATOM 708 N N . ILE A 1 92 ? 13.794 -4.186 -16.522 1.00 91.69 92 ILE A N 1
ATOM 709 C CA . ILE A 1 92 ? 12.334 -4.364 -16.611 1.00 91.69 92 ILE A CA 1
ATOM 710 C C . ILE A 1 92 ? 11.923 -5.721 -16.042 1.00 91.69 92 ILE A C 1
ATOM 712 O O . ILE A 1 92 ? 10.960 -5.808 -15.279 1.00 91.69 92 ILE A O 1
ATOM 716 N N . GLU A 1 93 ? 12.636 -6.783 -16.416 1.00 89.06 93 GLU A N 1
ATOM 717 C CA . GLU A 1 93 ? 12.338 -8.145 -15.969 1.00 89.06 93 GLU A CA 1
ATOM 718 C C . GLU A 1 93 ? 12.529 -8.292 -14.461 1.00 89.06 93 GLU A C 1
ATOM 720 O O . GLU A 1 93 ? 11.612 -8.745 -13.774 1.00 89.06 93 GLU A O 1
ATOM 725 N N . ALA A 1 94 ? 13.656 -7.804 -13.935 1.00 89.44 94 ALA A N 1
ATOM 726 C CA . ALA A 1 94 ? 13.935 -7.815 -12.504 1.00 89.44 94 ALA A CA 1
ATOM 727 C C . ALA A 1 94 ? 12.856 -7.0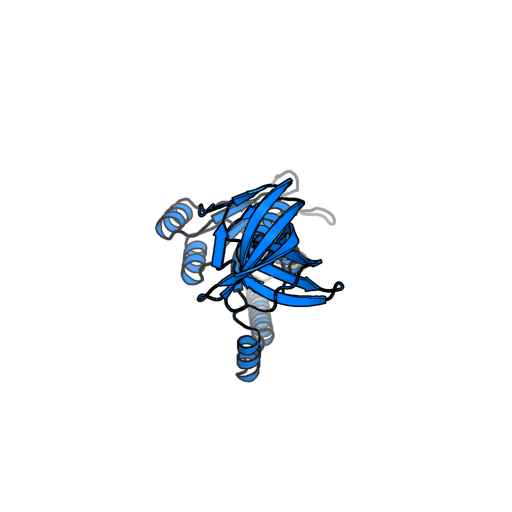68 -11.703 1.00 89.44 94 ALA A C 1
ATOM 729 O O . ALA A 1 94 ? 12.367 -7.567 -10.688 1.00 89.44 94 ALA A O 1
ATOM 730 N N . LEU A 1 95 ? 12.444 -5.891 -12.180 1.00 91.00 95 LEU A N 1
ATOM 731 C CA . LEU A 1 95 ? 11.412 -5.094 -11.526 1.00 91.00 95 LEU A CA 1
ATOM 732 C C . LEU A 1 95 ? 10.045 -5.782 -11.583 1.00 91.00 95 LEU A C 1
ATOM 734 O O . LEU A 1 95 ? 9.327 -5.827 -10.586 1.00 91.00 95 LEU A O 1
ATOM 738 N N . ARG A 1 96 ? 9.697 -6.373 -12.730 1.00 90.56 96 ARG A N 1
ATOM 739 C CA . ARG A 1 96 ? 8.437 -7.100 -12.903 1.00 90.56 96 ARG A CA 1
ATOM 740 C C . ARG A 1 96 ? 8.344 -8.301 -11.970 1.00 90.56 96 ARG A C 1
ATOM 742 O O . ARG A 1 96 ? 7.277 -8.545 -11.412 1.00 90.56 96 ARG A O 1
ATOM 749 N N . ASP A 1 97 ? 9.427 -9.051 -11.818 1.00 90.44 97 ASP A N 1
ATOM 750 C CA . ASP A 1 97 ? 9.440 -10.221 -10.947 1.00 90.44 97 ASP A CA 1
ATOM 751 C C . ASP A 1 97 ? 9.320 -9.817 -9.475 1.00 90.44 97 ASP A C 1
ATOM 753 O O . ASP A 1 97 ? 8.534 -10.424 -8.751 1.00 90.44 97 ASP A O 1
ATOM 757 N N . LYS A 1 98 ? 9.959 -8.715 -9.058 1.00 91.00 98 LYS A N 1
ATOM 758 C CA . LYS A 1 98 ? 9.778 -8.165 -7.707 1.00 91.00 98 LYS A CA 1
ATOM 759 C C . LYS A 1 98 ? 8.381 -7.625 -7.435 1.00 91.00 98 LYS A C 1
ATOM 761 O O . LYS A 1 98 ? 7.826 -7.906 -6.380 1.00 91.00 98 LYS A O 1
ATOM 766 N N . LEU A 1 99 ? 7.769 -6.924 -8.384 1.00 88.94 99 LEU A N 1
ATOM 767 C CA . LEU A 1 99 ? 6.393 -6.451 -8.215 1.00 88.94 99 LEU A CA 1
ATOM 768 C C . LEU A 1 99 ? 5.378 -7.604 -8.170 1.00 88.94 99 LEU A C 1
ATOM 770 O O . LEU A 1 99 ? 4.376 -7.500 -7.476 1.00 88.94 99 LEU A O 1
ATOM 774 N N . LYS A 1 100 ? 5.634 -8.724 -8.857 1.00 87.00 100 LYS A N 1
ATOM 775 C CA . LYS A 1 100 ? 4.768 -9.918 -8.805 1.00 87.00 100 LYS A CA 1
ATOM 776 C C . LYS A 1 100 ? 4.818 -10.675 -7.479 1.00 87.00 100 LYS A C 1
ATOM 778 O O . LYS A 1 100 ? 3.891 -11.441 -7.209 1.00 87.00 100 LYS A O 1
ATOM 783 N N . GLU A 1 101 ? 5.892 -10.523 -6.702 1.00 87.19 101 GLU A N 1
ATOM 784 C CA . GLU A 1 101 ? 5.994 -11.094 -5.352 1.00 87.19 101 GLU A CA 1
ATOM 785 C C . GLU A 1 101 ? 4.982 -10.428 -4.396 1.00 87.19 101 GLU A C 1
ATOM 787 O O . GLU A 1 101 ? 4.552 -11.057 -3.432 1.00 87.19 101 GLU A O 1
ATOM 792 N N . ILE A 1 102 ? 4.546 -9.194 -4.687 1.00 84.56 102 ILE A N 1
ATOM 793 C CA . ILE A 1 102 ? 3.521 -8.473 -3.925 1.00 84.56 102 ILE A CA 1
ATOM 794 C C . ILE A 1 102 ? 2.137 -8.962 -4.374 1.00 84.56 102 ILE A C 1
ATOM 796 O O . ILE A 1 102 ? 1.600 -8.514 -5.389 1.00 84.56 102 ILE A O 1
ATOM 800 N N . GLN A 1 103 ? 1.557 -9.900 -3.625 1.00 78.62 103 GLN A N 1
ATOM 801 C CA . GLN A 1 103 ? 0.208 -10.416 -3.869 1.00 78.62 103 GLN A CA 1
ATOM 802 C C . GLN A 1 103 ? -0.683 -10.171 -2.658 1.00 78.62 103 GLN A C 1
ATOM 804 O O . GLN A 1 103 ? -0.284 -10.429 -1.524 1.00 78.62 103 GLN A O 1
ATOM 809 N N . HIS A 1 104 ? -1.891 -9.681 -2.915 1.00 83.50 104 HIS A N 1
ATOM 810 C CA . HIS A 1 104 ? -2.919 -9.466 -1.909 1.00 83.50 104 HIS A CA 1
ATOM 811 C C . HIS A 1 104 ? -4.300 -9.676 -2.542 1.00 83.50 104 HIS A C 1
ATOM 813 O O . HIS A 1 104 ? -4.468 -9.467 -3.743 1.00 83.50 104 HIS A O 1
ATOM 819 N N . ASP A 1 105 ? -5.284 -10.082 -1.743 1.00 77.62 105 ASP A N 1
ATOM 820 C CA . ASP A 1 105 ? -6.618 -10.429 -2.253 1.00 77.62 105 ASP A CA 1
ATOM 821 C C . ASP A 1 105 ? -7.454 -9.182 -2.606 1.00 77.62 105 ASP A C 1
ATOM 823 O O . ASP A 1 105 ? -8.234 -9.194 -3.552 1.00 77.62 105 ASP A O 1
ATOM 827 N N . GLU A 1 106 ? -7.269 -8.080 -1.871 1.00 78.00 106 GLU A N 1
ATOM 828 C CA . GLU A 1 106 ? -8.052 -6.839 -2.042 1.00 78.00 106 GLU A CA 1
ATOM 829 C C . GLU A 1 106 ? -7.425 -5.829 -3.019 1.00 78.00 106 GLU A C 1
ATOM 831 O O . GLU A 1 106 ? -8.113 -4.942 -3.528 1.00 78.00 106 GLU A O 1
ATOM 836 N N . VAL A 1 107 ? -6.112 -5.929 -3.258 1.00 85.00 107 VAL A N 1
ATOM 837 C CA . VAL A 1 107 ? -5.355 -4.972 -4.076 1.00 85.00 107 VAL A CA 1
ATOM 838 C C . VAL A 1 107 ? -4.413 -5.696 -5.018 1.00 85.00 107 VAL A C 1
ATOM 840 O O . VAL A 1 107 ? -3.779 -6.682 -4.644 1.00 85.00 107 VAL A O 1
ATOM 843 N N . LYS A 1 108 ? -4.283 -5.191 -6.242 1.00 86.31 108 LYS A N 1
ATOM 844 C CA . LYS A 1 108 ? -3.497 -5.853 -7.281 1.00 86.31 108 LYS A CA 1
ATOM 845 C C . LYS A 1 108 ? -2.706 -4.867 -8.124 1.00 86.31 108 LYS A C 1
ATOM 847 O O . LYS A 1 108 ? -3.158 -3.769 -8.432 1.00 86.31 108 LYS A O 1
ATOM 852 N N . ILE A 1 109 ? -1.520 -5.291 -8.542 1.00 90.00 109 ILE A N 1
ATOM 853 C CA . ILE A 1 109 ? -0.680 -4.532 -9.465 1.00 90.00 109 ILE A CA 1
ATOM 854 C C . ILE A 1 109 ? -0.993 -4.969 -10.895 1.00 90.00 109 ILE A C 1
ATOM 856 O O . ILE A 1 109 ? -0.948 -6.159 -11.219 1.00 90.00 109 ILE A O 1
ATOM 860 N N . ASN A 1 110 ? -1.266 -4.002 -11.767 1.00 89.75 110 ASN A N 1
ATOM 861 C CA . ASN A 1 110 ? -1.517 -4.225 -13.182 1.00 89.75 110 ASN A CA 1
ATOM 862 C C . ASN A 1 110 ? -0.491 -3.461 -14.030 1.00 89.75 110 ASN A C 1
ATOM 864 O O . ASN A 1 110 ? -0.525 -2.238 -14.130 1.00 89.75 110 ASN A O 1
ATOM 868 N N . ILE A 1 111 ? 0.439 -4.187 -14.650 1.00 92.00 111 ILE A N 1
ATOM 869 C CA . ILE A 1 111 ? 1.458 -3.595 -15.524 1.00 92.00 111 ILE A CA 1
ATOM 870 C C . ILE A 1 111 ? 0.904 -3.552 -16.950 1.00 92.00 111 ILE A C 1
ATOM 872 O O . ILE A 1 111 ? 0.829 -4.579 -17.627 1.00 92.00 111 ILE A O 1
ATOM 876 N N . ILE A 1 112 ? 0.531 -2.355 -17.404 1.00 90.00 112 ILE A N 1
ATOM 877 C CA . ILE A 1 112 ? -0.125 -2.129 -18.701 1.00 90.00 112 ILE A CA 1
ATOM 878 C C . ILE A 1 112 ? 0.893 -2.158 -19.837 1.00 90.00 112 ILE A C 1
ATOM 880 O O . ILE A 1 112 ? 0.645 -2.734 -20.901 1.00 90.00 112 ILE A O 1
ATOM 884 N N . HIS A 1 113 ? 2.039 -1.517 -19.620 1.00 91.62 113 HIS A N 1
ATOM 885 C CA . HIS A 1 113 ? 3.069 -1.380 -20.633 1.00 91.62 113 HIS A C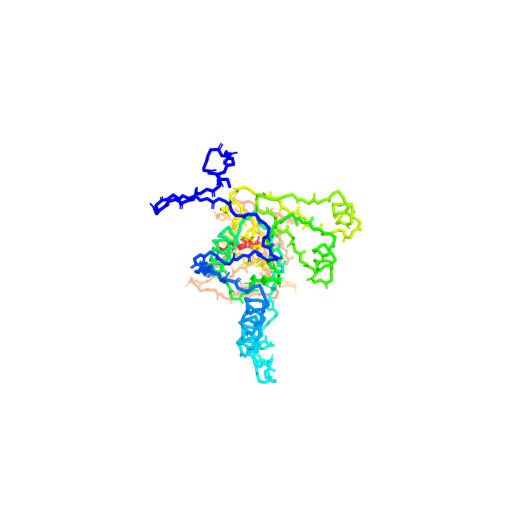A 1
ATOM 886 C C . HIS A 1 113 ? 4.464 -1.390 -20.014 1.00 91.62 113 HIS A C 1
ATOM 888 O O . HIS A 1 113 ? 4.686 -0.875 -18.919 1.00 91.62 113 HIS A O 1
ATOM 894 N N . THR A 1 114 ? 5.405 -1.976 -20.749 1.00 93.31 114 THR A N 1
ATOM 895 C CA . THR A 1 114 ? 6.826 -1.964 -20.423 1.00 93.31 114 THR A CA 1
ATOM 896 C C . THR A 1 114 ? 7.624 -1.616 -21.670 1.00 93.31 114 THR A C 1
ATOM 898 O O . THR A 1 114 ? 7.354 -2.193 -22.726 1.00 93.31 114 THR A O 1
ATOM 901 N N . GLY A 1 115 ? 8.621 -0.743 -21.556 1.00 91.19 115 GLY A N 1
ATOM 902 C CA . GLY A 1 115 ? 9.453 -0.355 -22.694 1.00 91.19 115 GLY A CA 1
ATOM 903 C C . GLY A 1 115 ? 10.874 0.029 -22.303 1.00 91.19 115 GLY A C 1
ATOM 904 O O . GLY A 1 115 ? 11.115 0.536 -21.211 1.00 91.19 115 GLY A O 1
ATOM 905 N N . VAL A 1 116 ? 11.816 -0.201 -23.214 1.00 92.94 116 VAL A N 1
ATOM 906 C CA . VAL A 1 116 ? 13.210 0.230 -23.053 1.00 92.94 116 VAL A CA 1
ATOM 907 C C . VAL A 1 116 ? 13.361 1.668 -23.561 1.00 92.94 116 VAL A C 1
ATOM 909 O O . VAL A 1 116 ? 12.776 2.030 -24.584 1.00 92.94 116 VAL A O 1
ATOM 912 N N . GLY A 1 117 ? 14.135 2.482 -22.847 1.00 91.56 117 GLY A N 1
ATOM 913 C CA . GLY A 1 117 ? 14.437 3.873 -23.177 1.00 91.56 117 GLY A CA 1
ATOM 914 C C . GLY A 1 117 ? 13.645 4.907 -22.371 1.00 91.56 117 GLY A C 1
ATOM 915 O O . GLY A 1 117 ? 12.862 4.575 -21.480 1.00 91.56 117 GLY A O 1
ATOM 916 N N . GLY A 1 118 ? 13.880 6.181 -22.697 1.00 93.12 118 GLY A N 1
ATOM 917 C CA . GLY A 1 118 ? 13.256 7.340 -22.049 1.00 93.12 118 GLY A CA 1
ATOM 918 C C . GLY A 1 118 ? 11.726 7.357 -22.122 1.00 93.12 118 GLY A C 1
ATOM 919 O O . GLY A 1 118 ? 11.112 6.682 -22.958 1.00 93.12 118 GLY A O 1
ATOM 920 N N . ILE A 1 119 ? 11.116 8.131 -21.223 1.00 95.69 119 ILE A N 1
ATOM 921 C CA . ILE A 1 119 ? 9.660 8.314 -21.155 1.00 95.69 119 ILE A CA 1
ATOM 922 C C . ILE A 1 119 ? 9.254 9.403 -22.152 1.00 95.69 119 ILE A C 1
ATOM 924 O O . ILE A 1 119 ? 9.726 10.538 -22.060 1.00 95.69 119 ILE A O 1
ATOM 928 N N . ASN A 1 120 ? 8.352 9.062 -23.073 1.00 94.38 120 ASN A N 1
ATOM 929 C CA . ASN A 1 120 ? 7.905 9.954 -24.142 1.00 94.38 120 ASN A CA 1
ATOM 930 C C . ASN A 1 120 ? 6.428 10.373 -23.989 1.00 94.38 120 ASN A C 1
ATOM 932 O O . ASN A 1 120 ? 5.714 9.942 -23.083 1.00 94.38 120 ASN A O 1
ATOM 936 N N . ILE A 1 121 ? 5.947 11.209 -24.914 1.00 93.88 121 ILE A N 1
ATOM 937 C CA . ILE A 1 121 ? 4.557 11.698 -24.942 1.00 93.88 121 ILE A CA 1
ATOM 938 C C . ILE A 1 121 ? 3.538 10.555 -25.023 1.00 93.88 121 ILE A C 1
ATOM 940 O O . ILE A 1 121 ? 2.493 10.614 -24.376 1.00 93.88 121 ILE A O 1
ATOM 944 N N . SER A 1 122 ? 3.814 9.522 -25.819 1.00 93.75 122 SER A N 1
ATOM 945 C CA . SER A 1 122 ? 2.896 8.394 -25.994 1.00 93.75 122 SER A CA 1
ATOM 946 C C . SER A 1 122 ? 2.726 7.594 -24.702 1.00 93.75 122 SER A C 1
ATOM 948 O O . SER A 1 122 ? 1.615 7.151 -24.415 1.00 93.75 122 SER A O 1
ATOM 950 N N . ASP A 1 123 ? 3.786 7.468 -23.898 1.00 94.19 123 ASP A N 1
ATOM 951 C CA . ASP A 1 123 ? 3.725 6.841 -22.574 1.00 94.19 123 ASP A CA 1
ATOM 952 C C . ASP A 1 123 ? 2.799 7.640 -21.634 1.00 94.19 123 ASP A C 1
ATOM 954 O O . ASP A 1 123 ? 1.938 7.061 -20.973 1.00 94.19 123 ASP A O 1
ATOM 958 N N . VAL A 1 124 ? 2.904 8.977 -21.638 1.00 94.25 124 VAL A N 1
ATOM 959 C CA . VAL A 1 124 ? 2.046 9.881 -20.843 1.00 94.25 124 VAL A CA 1
ATOM 960 C C . VAL A 1 124 ? 0.586 9.829 -21.290 1.00 94.25 124 VAL A C 1
ATOM 962 O O . VAL A 1 124 ? -0.317 9.798 -20.458 1.00 94.25 124 VAL A O 1
ATOM 965 N N . GLN A 1 125 ? 0.329 9.768 -22.596 1.00 93.75 125 GLN A N 1
ATOM 966 C CA . GLN A 1 125 ? -1.031 9.624 -23.126 1.00 93.75 125 GLN A CA 1
ATOM 967 C C . GLN A 1 125 ? -1.664 8.283 -22.741 1.00 93.75 125 GLN A C 1
ATOM 969 O O . GLN A 1 125 ? -2.853 8.230 -22.430 1.00 93.75 125 GLN A O 1
ATOM 974 N N . LEU A 1 126 ? -0.882 7.200 -22.761 1.00 92.56 126 LEU A N 1
ATOM 975 C CA . LEU A 1 126 ? -1.352 5.884 -22.337 1.00 92.56 126 LEU A CA 1
ATOM 976 C C . LEU A 1 126 ? -1.652 5.857 -20.833 1.00 92.56 126 LEU A C 1
ATOM 978 O O . LEU A 1 126 ? -2.650 5.259 -20.422 1.00 92.56 126 LEU A O 1
ATOM 982 N N . ALA A 1 127 ? -0.806 6.514 -20.037 1.00 93.75 127 ALA A N 1
ATOM 983 C CA . ALA A 1 127 ? -0.990 6.650 -18.601 1.00 93.75 127 ALA A CA 1
ATOM 984 C C . ALA A 1 127 ? -2.268 7.419 -18.259 1.00 93.75 127 ALA A C 1
ATOM 986 O O . ALA A 1 127 ? -3.072 6.926 -17.478 1.00 93.75 127 ALA A O 1
ATOM 987 N N . ASP A 1 128 ? -2.496 8.561 -18.905 1.00 93.69 128 ASP A N 1
ATOM 988 C CA . ASP A 1 128 ? -3.711 9.370 -18.756 1.00 93.69 128 ASP A CA 1
ATOM 989 C C . ASP A 1 128 ? -4.978 8.570 -19.099 1.00 93.69 128 ASP A C 1
ATOM 991 O O . ASP A 1 128 ? -5.906 8.470 -18.298 1.00 93.69 128 ASP A O 1
ATOM 995 N N . ALA A 1 129 ? -4.984 7.889 -20.250 1.00 91.81 129 ALA A N 1
ATOM 996 C CA . ALA A 1 129 ? -6.132 7.094 -20.686 1.00 91.81 129 ALA A CA 1
ATOM 997 C C . ALA A 1 129 ? -6.450 5.903 -19.762 1.00 91.81 129 ALA A C 1
ATOM 999 O O . ALA A 1 129 ? -7.587 5.433 -19.741 1.00 91.81 129 ALA A O 1
ATOM 1000 N N . SER A 1 130 ? -5.452 5.401 -19.030 1.00 89.62 130 SER A N 1
ATOM 1001 C CA . SER A 1 130 ? -5.572 4.199 -18.195 1.00 89.62 130 SER A CA 1
ATOM 1002 C C . SER A 1 130 ? -5.470 4.481 -16.693 1.00 89.62 130 SER A C 1
ATOM 1004 O O . SER A 1 130 ? -5.443 3.533 -15.911 1.00 89.62 130 SER A O 1
ATOM 1006 N N . ASN A 1 131 ? -5.384 5.755 -16.295 1.00 89.38 131 ASN A N 1
ATOM 1007 C CA . ASN A 1 131 ? -5.099 6.201 -14.929 1.00 89.38 131 ASN A CA 1
ATOM 1008 C C . ASN A 1 131 ? -3.885 5.482 -14.297 1.00 89.38 131 ASN A C 1
ATOM 1010 O O . ASN A 1 131 ? -3.958 4.963 -13.182 1.00 89.38 131 ASN A O 1
ATOM 1014 N N . ALA A 1 132 ? -2.788 5.390 -15.053 1.00 93.19 132 ALA A N 1
ATOM 1015 C CA . ALA A 1 132 ? -1.582 4.666 -14.663 1.00 93.19 132 ALA A CA 1
ATOM 1016 C C . ALA A 1 132 ? -0.479 5.594 -14.143 1.00 93.19 132 ALA A C 1
ATOM 1018 O O . ALA A 1 132 ? -0.335 6.726 -14.600 1.00 93.19 132 ALA A O 1
ATOM 1019 N N . ILE A 1 133 ? 0.358 5.070 -13.249 1.00 93.62 133 ILE A N 1
ATOM 1020 C CA . ILE A 1 133 ? 1.582 5.734 -12.787 1.00 93.62 133 ILE A CA 1
ATOM 1021 C C . ILE A 1 133 ? 2.746 5.289 -13.676 1.00 93.62 133 ILE A C 1
ATOM 1023 O O . ILE A 1 133 ? 2.886 4.101 -13.986 1.00 93.62 133 ILE A O 1
ATOM 1027 N N . ILE A 1 134 ? 3.599 6.231 -14.082 1.00 95.69 134 ILE A N 1
ATOM 1028 C CA . ILE A 1 134 ? 4.787 5.937 -14.887 1.00 95.69 134 ILE A CA 1
ATOM 1029 C C . ILE A 1 134 ? 6.006 5.802 -13.975 1.00 95.69 134 ILE A C 1
ATOM 1031 O O . ILE A 1 134 ? 6.377 6.737 -13.266 1.00 95.69 134 ILE A O 1
ATOM 1035 N N . ILE A 1 135 ? 6.665 4.648 -14.045 1.00 95.62 135 ILE A N 1
ATOM 1036 C CA . ILE A 1 135 ? 7.900 4.327 -13.331 1.00 95.62 135 ILE A CA 1
ATOM 1037 C C . ILE A 1 135 ? 9.052 4.304 -14.338 1.00 95.62 135 ILE A C 1
ATOM 1039 O O . ILE A 1 135 ? 9.090 3.452 -15.224 1.00 95.62 135 ILE A O 1
ATOM 1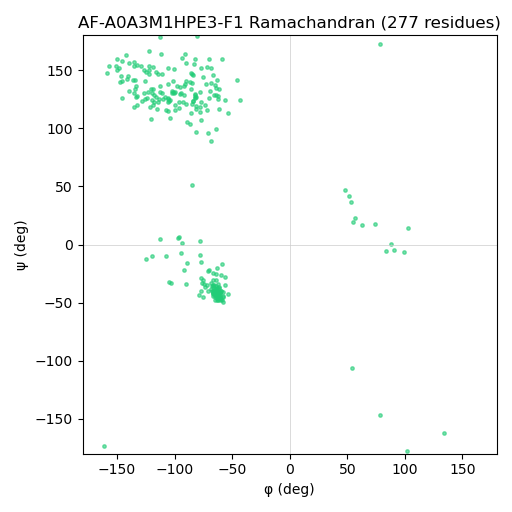043 N N . GLY A 1 136 ? 10.011 5.214 -14.188 1.00 95.69 136 GLY A N 1
ATOM 1044 C CA . GLY A 1 136 ? 11.270 5.228 -14.931 1.00 95.69 136 GLY A CA 1
ATOM 1045 C C . GLY A 1 136 ? 12.413 4.643 -14.102 1.00 95.69 136 GLY A C 1
ATOM 1046 O O . GLY A 1 136 ? 12.733 5.179 -13.050 1.00 95.69 136 GLY A O 1
ATOM 1047 N N . PHE A 1 137 ? 13.069 3.579 -14.554 1.00 95.31 137 PHE A N 1
ATOM 1048 C CA . PHE A 1 137 ? 14.250 3.008 -13.903 1.00 95.31 137 PHE A CA 1
ATOM 1049 C C . PHE A 1 137 ? 15.517 3.341 -14.699 1.00 95.31 137 PHE A C 1
ATOM 1051 O O . PHE A 1 137 ? 15.652 2.919 -15.844 1.00 95.31 137 PHE A O 1
ATOM 1058 N N . TYR A 1 138 ? 16.425 4.133 -14.120 1.00 92.69 138 TYR A N 1
ATOM 1059 C CA . TYR A 1 138 ? 17.604 4.692 -14.808 1.00 92.69 138 TYR A CA 1
ATOM 1060 C C . TYR A 1 138 ? 17.298 5.488 -16.093 1.00 92.69 138 TYR A C 1
ATOM 1062 O O . TYR A 1 138 ? 18.182 5.742 -16.907 1.00 92.69 138 TYR A O 1
ATOM 1070 N N . VAL A 1 139 ? 16.055 5.944 -16.258 1.00 93.75 139 VAL A N 1
ATOM 1071 C CA . VAL A 1 139 ? 15.618 6.760 -17.397 1.00 93.75 139 VAL A CA 1
ATOM 1072 C C . VAL A 1 139 ? 14.896 8.009 -16.920 1.00 93.75 139 VAL A C 1
ATOM 1074 O O . VAL A 1 139 ? 14.297 8.026 -15.846 1.00 93.75 139 VAL A O 1
ATOM 1077 N N . THR A 1 140 ? 14.945 9.051 -17.744 1.00 93.56 140 THR A N 1
ATOM 1078 C CA . THR A 1 140 ? 14.209 10.301 -17.534 1.00 93.56 140 THR A CA 1
ATOM 1079 C C . THR A 1 140 ? 13.123 10.471 -18.593 1.00 93.56 140 THR A C 1
ATOM 1081 O O . THR A 1 140 ? 13.128 9.792 -19.625 1.00 93.56 140 THR A O 1
ATOM 1084 N N . ALA A 1 141 ? 12.184 11.371 -18.318 1.00 92.88 141 ALA A N 1
ATOM 1085 C CA . ALA A 1 141 ? 11.201 11.831 -19.286 1.00 92.88 141 ALA A CA 1
ATOM 1086 C C . ALA A 1 141 ? 11.736 12.991 -20.128 1.00 92.88 141 ALA A C 1
ATOM 1088 O O . ALA A 1 141 ? 12.503 13.824 -19.635 1.00 92.88 141 ALA A O 1
ATOM 1089 N N . ASP A 1 142 ? 11.292 13.044 -21.381 1.00 92.19 142 ASP A N 1
ATOM 1090 C CA . ASP A 1 142 ? 11.547 14.165 -22.281 1.00 92.19 142 ASP A CA 1
ATOM 1091 C C . ASP A 1 142 ? 10.800 15.421 -21.803 1.00 92.19 142 ASP A C 1
ATOM 1093 O O . ASP A 1 142 ? 9.730 15.330 -21.198 1.00 92.19 142 ASP A O 1
ATOM 1097 N N . THR A 1 143 ? 11.320 16.614 -22.108 1.00 93.25 143 THR A N 1
ATOM 1098 C CA . THR A 1 143 ? 10.733 17.892 -21.657 1.00 93.25 143 THR A CA 1
ATOM 1099 C C . THR A 1 143 ? 9.251 18.017 -22.017 1.00 93.25 143 THR A C 1
ATOM 1101 O O . THR A 1 143 ? 8.441 18.422 -21.186 1.00 93.25 143 THR A O 1
ATOM 1104 N N . GLU A 1 144 ? 8.881 17.620 -23.236 1.00 92.88 144 GLU A N 1
ATOM 1105 C CA . GLU A 1 144 ? 7.491 17.655 -23.701 1.00 92.88 144 GLU A CA 1
ATOM 1106 C C . GLU A 1 144 ? 6.602 16.661 -22.934 1.00 92.88 144 GLU A C 1
ATOM 1108 O O . GLU A 1 144 ? 5.452 16.972 -22.621 1.00 92.88 144 GLU A O 1
ATOM 1113 N N . ALA A 1 145 ? 7.140 15.491 -22.571 1.00 92.69 145 ALA A N 1
ATOM 1114 C CA . ALA A 1 145 ? 6.432 14.497 -21.769 1.00 92.69 145 ALA A CA 1
ATOM 1115 C C . ALA A 1 145 ? 6.197 14.998 -20.335 1.00 92.69 145 ALA A C 1
ATOM 1117 O O . ALA A 1 145 ? 5.102 14.827 -19.804 1.00 92.69 145 ALA A O 1
ATOM 1118 N N . VAL A 1 146 ? 7.176 15.681 -19.730 1.00 93.81 146 VAL A N 1
ATOM 1119 C CA . VAL A 1 146 ? 7.029 16.296 -18.397 1.00 93.81 146 VAL A CA 1
ATOM 1120 C C . VAL A 1 146 ? 5.948 17.376 -18.403 1.00 93.81 146 VAL A C 1
ATOM 1122 O O . VAL A 1 146 ? 5.094 17.387 -17.516 1.00 93.81 146 VAL A O 1
ATOM 1125 N N . SER A 1 147 ? 5.951 18.267 -19.400 1.00 94.06 147 SER A N 1
ATOM 1126 C CA . SER A 1 147 ? 4.926 19.311 -19.518 1.00 94.06 147 SER A CA 1
ATOM 1127 C C . SER A 1 147 ? 3.525 18.719 -19.672 1.00 94.06 147 SER A C 1
ATOM 1129 O O . SER A 1 147 ? 2.601 19.152 -18.986 1.00 94.06 147 SER A O 1
ATOM 1131 N N . LEU A 1 148 ? 3.376 17.688 -20.510 1.00 93.88 148 LEU A N 1
ATOM 1132 C CA . LEU A 1 148 ? 2.092 17.015 -20.697 1.00 93.88 148 LEU A CA 1
ATOM 1133 C C . LEU A 1 148 ? 1.630 16.286 -19.430 1.00 93.88 148 LEU A C 1
ATOM 1135 O O . LEU A 1 148 ? 0.445 16.304 -19.103 1.00 93.88 148 LEU A O 1
ATOM 1139 N N . ALA A 1 149 ? 2.554 15.653 -18.708 1.00 93.69 149 ALA A N 1
ATOM 1140 C CA . ALA A 1 149 ? 2.239 14.954 -17.470 1.00 93.69 149 ALA A CA 1
ATOM 1141 C C . ALA A 1 149 ? 1.740 15.921 -16.389 1.00 93.69 149 ALA A C 1
ATOM 1143 O O . ALA A 1 149 ? 0.759 15.624 -15.713 1.00 93.69 149 ALA A O 1
ATOM 1144 N N . GLN A 1 150 ? 2.341 17.109 -16.283 1.00 93.06 150 GLN A N 1
ATOM 1145 C CA . GLN A 1 150 ? 1.866 18.167 -15.386 1.00 93.06 150 GLN A CA 1
ATOM 1146 C C . GLN A 1 150 ? 0.482 18.690 -15.785 1.00 93.06 150 GLN A C 1
ATOM 1148 O O . GLN A 1 150 ? -0.372 18.866 -14.922 1.00 93.06 150 GLN A O 1
ATOM 1153 N N . GLU A 1 151 ? 0.241 18.908 -17.080 1.00 94.38 151 GLU A N 1
ATOM 1154 C CA . GLU A 1 151 ? -1.062 19.359 -17.583 1.00 94.38 151 GLU A CA 1
ATOM 1155 C C . GLU A 1 151 ? -2.177 18.348 -17.274 1.00 94.38 151 GLU A C 1
ATOM 1157 O O . GLU A 1 151 ? -3.279 18.727 -16.876 1.00 94.38 151 GLU A O 1
ATOM 1162 N N . ARG A 1 152 ? -1.879 17.054 -17.429 1.00 91.88 152 ARG A N 1
ATOM 1163 C CA . ARG A 1 152 ? -2.843 15.957 -17.265 1.00 91.88 152 ARG A CA 1
ATOM 1164 C C . ARG A 1 152 ? -2.864 15.342 -15.866 1.00 91.88 152 ARG A C 1
ATOM 1166 O O . ARG A 1 152 ? -3.639 14.426 -15.625 1.00 91.88 152 ARG A O 1
ATOM 1173 N N . ASN A 1 153 ? -2.053 15.853 -14.939 1.00 92.69 153 ASN A N 1
ATOM 1174 C CA . ASN A 1 153 ? -1.845 15.281 -13.603 1.00 92.69 153 ASN A CA 1
ATOM 1175 C C . ASN A 1 153 ? -1.446 13.792 -13.629 1.00 92.69 153 ASN A C 1
ATOM 1177 O O . ASN A 1 153 ? -1.841 13.018 -12.760 1.00 92.69 153 ASN A O 1
ATOM 1181 N N . VAL A 1 154 ? -0.652 13.394 -14.623 1.00 93.88 154 VAL A N 1
ATOM 1182 C CA . VAL A 1 154 ? -0.054 12.058 -14.689 1.00 93.88 154 VAL A CA 1
ATOM 1183 C C . VAL A 1 154 ? 1.201 12.040 -13.827 1.00 93.88 154 VAL A C 1
ATOM 1185 O O . VAL A 1 154 ? 2.092 12.877 -13.977 1.00 93.88 154 VAL A O 1
ATOM 1188 N N . GLU A 1 155 ? 1.294 11.058 -12.937 1.00 92.81 155 GLU A N 1
ATOM 1189 C CA . GLU A 1 155 ? 2.441 10.917 -12.052 1.00 92.81 155 GLU A CA 1
ATOM 1190 C C . GLU A 1 155 ? 3.595 10.173 -12.742 1.00 92.81 155 GLU A C 1
ATOM 1192 O O . GLU A 1 155 ? 3.446 9.041 -13.209 1.00 92.81 155 GLU A O 1
ATOM 1197 N N . ILE A 1 156 ? 4.762 10.823 -12.789 1.00 94.06 156 ILE A N 1
ATOM 1198 C CA . ILE A 1 156 ? 6.019 10.245 -13.270 1.00 94.06 156 ILE A CA 1
ATOM 1199 C C . ILE A 1 156 ? 6.985 10.161 -12.093 1.00 94.06 156 ILE A C 1
ATOM 1201 O O . ILE A 1 156 ? 7.327 11.183 -11.497 1.00 94.06 156 ILE A O 1
ATOM 1205 N N . ARG A 1 157 ? 7.473 8.956 -11.795 1.00 94.06 157 ARG A N 1
ATOM 1206 C CA . ARG A 1 157 ? 8.508 8.729 -10.782 1.00 94.06 157 ARG A CA 1
ATOM 1207 C C . ARG A 1 157 ? 9.709 8.025 -11.385 1.00 94.06 157 ARG A C 1
ATOM 1209 O O . ARG A 1 157 ? 9.571 7.025 -12.085 1.00 94.06 157 ARG A O 1
ATOM 1216 N N . THR A 1 158 ? 10.895 8.552 -11.109 1.00 93.56 158 THR A N 1
ATOM 1217 C CA . THR A 1 158 ? 12.161 8.004 -11.601 1.00 93.56 158 THR A CA 1
ATOM 1218 C C . THR A 1 158 ? 12.988 7.450 -10.455 1.00 93.56 158 THR A C 1
ATOM 1220 O O . THR A 1 158 ? 13.144 8.114 -9.432 1.00 93.56 158 THR A O 1
ATOM 1223 N N . TYR A 1 159 ? 13.580 6.280 -10.655 1.00 94.19 159 TYR A N 1
ATOM 1224 C CA . TYR A 1 159 ? 14.316 5.548 -9.637 1.00 94.19 159 TYR A CA 1
ATOM 1225 C C . TYR A 1 159 ? 15.631 5.010 -10.180 1.00 94.19 159 TYR A C 1
ATOM 1227 O O . TYR A 1 159 ? 15.801 4.783 -11.378 1.00 94.19 159 TYR A O 1
ATOM 1235 N N . GLN A 1 160 ? 16.550 4.760 -9.255 1.00 92.50 160 GLN A N 1
ATOM 1236 C CA . GLN A 1 160 ? 17.836 4.114 -9.522 1.00 92.50 160 GLN A CA 1
ATOM 1237 C C . GLN A 1 160 ? 17.995 2.812 -8.725 1.00 92.50 160 GLN A C 1
ATOM 1239 O O . GLN A 1 160 ? 18.919 2.044 -8.958 1.00 92.50 160 GLN A O 1
ATOM 1244 N N . VAL A 1 161 ? 17.094 2.534 -7.776 1.00 91.69 161 VAL A N 1
ATOM 1245 C CA . VAL A 1 161 ? 17.169 1.362 -6.897 1.00 91.69 161 VAL A CA 1
ATOM 1246 C C . VAL A 1 161 ? 15.842 0.614 -6.935 1.00 91.69 161 VAL A C 1
ATOM 1248 O O . VAL A 1 161 ? 14.801 1.185 -6.625 1.00 91.69 161 VAL A O 1
ATOM 1251 N N . ILE A 1 162 ? 15.872 -0.676 -7.292 1.00 88.62 162 ILE A N 1
ATOM 1252 C CA . ILE A 1 162 ? 14.653 -1.488 -7.481 1.00 88.62 162 ILE A CA 1
ATOM 1253 C C . ILE A 1 162 ? 13.826 -1.561 -6.191 1.00 88.62 162 ILE A C 1
ATOM 1255 O O . ILE A 1 162 ? 12.606 -1.443 -6.241 1.00 88.62 162 ILE A O 1
ATOM 1259 N N . TYR A 1 163 ? 14.477 -1.696 -5.032 1.00 88.75 163 TYR A N 1
ATOM 1260 C CA . TYR A 1 163 ? 13.785 -1.777 -3.742 1.00 88.75 163 TYR A CA 1
ATOM 1261 C C . TYR A 1 163 ? 12.980 -0.516 -3.411 1.00 88.75 163 TYR A C 1
ATOM 1263 O O . TYR A 1 163 ? 11.890 -0.634 -2.874 1.00 88.75 163 TYR A O 1
ATOM 1271 N N . GLN A 1 164 ? 13.447 0.670 -3.816 1.00 91.12 164 GLN A N 1
ATOM 1272 C CA . GLN A 1 164 ? 12.680 1.907 -3.619 1.00 91.12 164 GLN A CA 1
ATOM 1273 C C . GLN A 1 164 ? 11.368 1.882 -4.406 1.00 91.12 164 GLN A C 1
ATOM 1275 O O . GLN A 1 164 ? 10.339 2.313 -3.898 1.00 91.12 164 GLN A O 1
ATOM 1280 N N . VAL A 1 165 ? 11.389 1.329 -5.623 1.00 91.44 165 VAL A N 1
ATOM 1281 C CA . VAL A 1 165 ? 10.173 1.162 -6.430 1.00 91.44 165 VAL A CA 1
ATOM 1282 C C . VAL A 1 165 ? 9.199 0.219 -5.740 1.00 91.44 165 VAL A C 1
ATOM 1284 O O . VAL A 1 165 ? 8.017 0.521 -5.627 1.00 91.44 165 VAL A O 1
ATOM 1287 N N . VAL A 1 166 ? 9.702 -0.926 -5.278 1.00 90.00 166 VAL A N 1
ATOM 1288 C CA . VAL A 1 166 ? 8.910 -1.945 -4.581 1.00 90.00 166 VAL A CA 1
ATOM 1289 C C . VAL A 1 166 ? 8.258 -1.357 -3.330 1.00 90.00 166 VAL A C 1
ATOM 1291 O O . VAL A 1 166 ? 7.052 -1.510 -3.156 1.00 90.00 166 VAL A O 1
ATOM 1294 N N . ASP A 1 167 ? 9.026 -0.643 -2.508 1.00 88.69 167 ASP A N 1
ATOM 1295 C CA . ASP A 1 167 ? 8.547 -0.044 -1.262 1.00 88.69 167 ASP A CA 1
ATOM 1296 C C . ASP A 1 167 ? 7.495 1.043 -1.517 1.00 88.69 167 ASP A C 1
ATOM 1298 O O . ASP A 1 167 ? 6.466 1.081 -0.843 1.00 88.69 167 ASP A O 1
ATOM 1302 N N . GLU A 1 168 ? 7.700 1.906 -2.515 1.00 89.00 168 GLU A N 1
ATOM 1303 C CA . GLU A 1 168 ? 6.730 2.955 -2.840 1.00 89.00 168 GLU A CA 1
ATOM 1304 C C . GLU A 1 168 ? 5.448 2.406 -3.467 1.00 89.00 168 GLU A C 1
ATOM 1306 O O . GLU A 1 168 ? 4.357 2.857 -3.114 1.00 89.00 168 GLU A O 1
ATOM 1311 N N . VAL A 1 169 ? 5.549 1.412 -4.356 1.00 89.31 169 VAL A N 1
ATOM 1312 C CA . VAL A 1 169 ? 4.366 0.734 -4.905 1.00 89.31 169 VAL A CA 1
ATOM 1313 C C . VAL A 1 169 ? 3.611 0.017 -3.787 1.00 89.31 169 VAL A C 1
ATOM 1315 O O . VAL A 1 169 ? 2.385 0.096 -3.734 1.00 89.31 169 VAL A O 1
ATOM 1318 N N . LYS A 1 170 ? 4.321 -0.623 -2.851 1.00 87.62 170 LYS A N 1
ATOM 1319 C CA . LYS A 1 170 ? 3.715 -1.247 -1.672 1.00 87.62 170 LYS A CA 1
ATOM 1320 C C . LYS A 1 1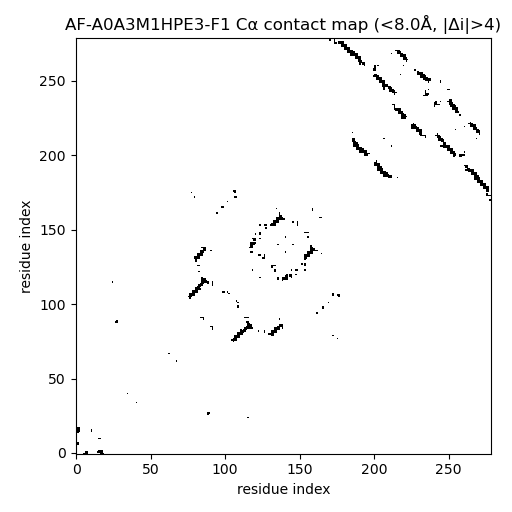70 ? 2.986 -0.218 -0.805 1.00 87.62 170 LYS A C 1
ATOM 1322 O O . LYS A 1 170 ? 1.820 -0.425 -0.489 1.00 87.62 170 LYS A O 1
ATOM 1327 N N . ALA A 1 171 ? 3.614 0.916 -0.500 1.00 85.88 171 ALA A N 1
ATOM 1328 C CA . ALA A 1 171 ? 2.991 1.993 0.270 1.00 85.88 171 ALA A CA 1
ATOM 1329 C C . ALA A 1 171 ? 1.749 2.579 -0.429 1.00 85.88 171 ALA A C 1
ATOM 1331 O O . ALA A 1 171 ? 0.751 2.891 0.222 1.00 85.88 171 ALA A O 1
ATOM 1332 N N . ALA A 1 172 ? 1.779 2.702 -1.760 1.00 85.00 172 ALA A N 1
ATOM 1333 C CA . ALA A 1 172 ? 0.620 3.137 -2.534 1.00 85.00 172 ALA A CA 1
ATOM 1334 C C . ALA A 1 172 ? -0.545 2.140 -2.422 1.00 85.00 172 ALA A C 1
ATOM 1336 O O . ALA A 1 172 ? -1.682 2.554 -2.201 1.00 85.00 172 ALA A O 1
ATOM 1337 N N . LEU A 1 173 ? -0.262 0.835 -2.508 1.00 86.69 173 LEU A N 1
ATOM 1338 C CA . LEU A 1 173 ? -1.264 -0.221 -2.330 1.00 86.69 173 LEU A CA 1
ATOM 1339 C C . LEU A 1 173 ? -1.833 -0.241 -0.905 1.00 86.69 173 LEU A C 1
ATOM 1341 O O . LEU A 1 173 ? -3.043 -0.373 -0.737 1.00 86.69 173 LEU A O 1
ATOM 1345 N N . GLU A 1 174 ? -0.993 -0.056 0.115 1.00 83.56 174 GLU A N 1
ATOM 1346 C CA . GLU A 1 174 ? -1.427 0.064 1.514 1.00 83.56 174 GLU A CA 1
ATOM 1347 C C . GLU A 1 174 ? -2.376 1.249 1.718 1.00 83.56 174 GLU A C 1
ATOM 1349 O O . GLU A 1 174 ? -3.393 1.121 2.396 1.00 83.56 174 GLU A O 1
ATOM 1354 N N . GLY A 1 175 ? -2.105 2.385 1.067 1.00 80.06 175 GLY A N 1
ATOM 1355 C CA . GLY A 1 175 ? -2.995 3.548 1.083 1.00 80.06 175 GLY A CA 1
ATOM 1356 C C . GLY A 1 175 ? -4.374 3.294 0.459 1.00 80.06 175 GLY A C 1
ATOM 1357 O O . GLY A 1 175 ? -5.318 4.032 0.745 1.00 80.06 175 GLY A O 1
ATOM 1358 N N . MET A 1 176 ? -4.513 2.256 -0.371 1.00 79.62 176 MET A N 1
ATOM 1359 C CA . MET A 1 176 ? -5.788 1.852 -0.974 1.00 79.62 176 MET A CA 1
ATOM 1360 C C . MET A 1 176 ? -6.572 0.847 -0.123 1.00 79.62 176 MET A C 1
ATOM 1362 O O . MET A 1 176 ? -7.775 0.663 -0.365 1.00 79.62 176 MET A O 1
ATOM 1366 N N . LEU A 1 177 ? -5.919 0.209 0.855 1.00 79.38 177 LEU A N 1
ATOM 1367 C CA . LEU A 1 177 ? -6.571 -0.711 1.780 1.00 79.38 177 LEU A CA 1
ATOM 1368 C C . LEU A 1 177 ? -7.518 0.052 2.701 1.00 79.38 177 LEU A C 1
ATOM 1370 O O . LEU A 1 177 ? -7.217 1.136 3.206 1.00 79.38 177 LEU A O 1
ATOM 1374 N N . GLU A 1 178 ? -8.684 -0.535 2.947 1.00 73.88 178 GLU A N 1
ATOM 1375 C CA . GLU A 1 178 ? -9.593 0.019 3.938 1.00 73.88 178 GLU A CA 1
ATOM 1376 C C . GLU A 1 178 ? -8.997 -0.164 5.342 1.00 73.88 178 GLU A C 1
ATOM 1378 O O . GLU A 1 178 ? -8.518 -1.253 5.674 1.00 73.88 178 GLU A O 1
ATOM 1383 N N . PRO A 1 179 ? -8.989 0.889 6.182 1.00 74.00 179 PRO A N 1
ATOM 1384 C CA . PRO A 1 179 ? -8.432 0.791 7.520 1.00 74.00 179 PRO A CA 1
ATOM 1385 C C . PRO A 1 179 ? -9.254 -0.180 8.367 1.00 74.00 179 PRO A C 1
ATOM 1387 O O . PRO A 1 179 ? -10.486 -0.139 8.375 1.00 74.00 179 PRO A O 1
ATOM 1390 N N . GLU A 1 180 ? -8.563 -1.014 9.134 1.00 75.88 180 GLU A N 1
ATOM 1391 C CA . GLU A 1 180 ? -9.189 -1.955 10.049 1.00 75.88 180 GLU A CA 1
ATOM 1392 C C . GLU A 1 180 ? -9.765 -1.210 11.259 1.00 75.88 180 GLU A C 1
ATOM 1394 O O . GLU A 1 180 ? -9.155 -0.287 11.810 1.00 75.88 180 GLU A O 1
ATOM 1399 N N . LEU A 1 181 ? -10.965 -1.603 11.684 1.00 80.81 181 LEU A N 1
ATOM 1400 C CA . LEU A 1 181 ? -11.600 -1.066 12.882 1.00 80.81 181 LEU A CA 1
ATOM 1401 C C . LEU A 1 181 ? -11.134 -1.866 14.097 1.00 80.81 181 LEU A C 1
ATOM 1403 O O . LEU A 1 181 ? -11.612 -2.972 14.339 1.00 80.81 181 LEU A O 1
ATOM 1407 N N . LYS A 1 182 ? -10.228 -1.291 14.888 1.00 86.06 182 LYS A N 1
ATOM 1408 C CA . LYS A 1 182 ? -9.742 -1.906 16.123 1.00 86.06 182 LYS A CA 1
ATOM 1409 C C . LYS A 1 182 ? -10.449 -1.317 17.332 1.00 86.06 182 LYS A C 1
ATOM 1411 O O . LYS A 1 182 ? -10.513 -0.102 17.511 1.00 86.06 182 LYS A O 1
ATOM 1416 N N . GLU A 1 183 ? -10.943 -2.185 18.200 1.00 90.06 183 GLU A N 1
ATOM 1417 C CA . GLU A 1 183 ? -11.462 -1.772 19.497 1.00 90.06 183 GLU A CA 1
ATOM 1418 C C . GLU A 1 183 ? -10.318 -1.606 20.496 1.00 90.06 183 GLU A C 1
ATOM 1420 O O . GLU A 1 183 ? -9.522 -2.520 20.718 1.00 90.06 183 GLU A O 1
ATOM 1425 N N . VAL A 1 184 ? -10.245 -0.430 21.112 1.00 91.81 184 VAL A N 1
ATOM 1426 C CA . VAL A 1 184 ? -9.278 -0.110 22.160 1.00 91.81 184 VAL A CA 1
ATOM 1427 C C . VAL A 1 184 ? -10.043 0.145 23.447 1.00 91.81 184 VAL A C 1
ATOM 1429 O O . VAL A 1 184 ? -10.846 1.077 23.525 1.00 91.81 184 VAL A O 1
ATOM 1432 N N . GLU A 1 185 ? -9.803 -0.694 24.452 1.00 95.00 185 GLU A N 1
ATOM 1433 C CA . GLU A 1 185 ? -10.345 -0.514 25.798 1.00 95.00 185 GLU A CA 1
ATOM 1434 C C . GLU A 1 185 ? -9.814 0.799 26.396 1.00 95.00 185 GLU A C 1
ATOM 1436 O O . GLU A 1 185 ? -8.608 1.041 26.425 1.00 95.00 185 GLU A O 1
ATOM 1441 N N . THR A 1 186 ? -10.720 1.669 26.841 1.00 95.69 186 THR A N 1
ATOM 1442 C CA . THR A 1 186 ? -10.391 2.987 27.402 1.00 95.69 186 THR A CA 1
ATOM 1443 C C . THR A 1 186 ? -10.526 3.017 28.918 1.00 95.69 186 THR A C 1
ATOM 1445 O O . THR A 1 186 ? -9.775 3.740 29.580 1.00 95.69 186 THR A O 1
ATOM 1448 N N . ALA A 1 187 ? -11.459 2.243 29.484 1.00 96.62 187 ALA A N 1
ATOM 1449 C CA . ALA A 1 187 ? -11.645 2.161 30.926 1.00 96.62 187 ALA A CA 1
ATOM 1450 C C . ALA A 1 187 ? -12.335 0.881 31.398 1.00 96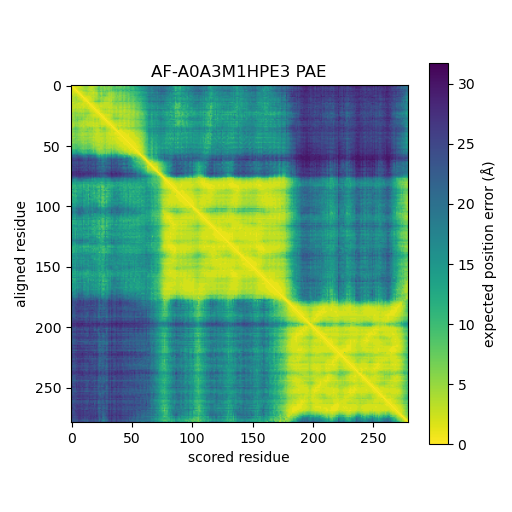.62 187 ALA A C 1
ATOM 1452 O O . ALA A 1 187 ? -13.205 0.336 30.716 1.00 96.62 187 ALA A O 1
ATOM 1453 N N . ARG A 1 188 ? -12.036 0.508 32.647 1.00 96.50 188 ARG A N 1
ATOM 1454 C CA . ARG A 1 188 ? -12.810 -0.453 33.443 1.00 96.50 188 ARG A CA 1
ATOM 1455 C C . ARG A 1 188 ? -13.501 0.256 34.584 1.00 96.50 188 ARG A C 1
ATOM 1457 O O . ARG A 1 188 ? -12.888 1.032 35.321 1.00 96.50 188 ARG A O 1
ATOM 1464 N N . ILE A 1 189 ? -14.790 -0.001 34.725 1.00 97.44 189 ILE A N 1
ATOM 1465 C CA . ILE A 1 189 ? -15.673 0.744 35.612 1.00 97.44 189 ILE A CA 1
ATOM 1466 C C . ILE A 1 189 ? -16.514 -0.263 36.390 1.00 97.44 189 ILE A C 1
ATOM 1468 O O . ILE A 1 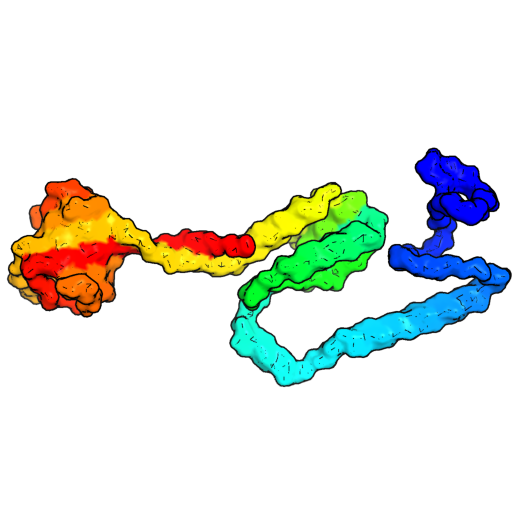189 ? -17.072 -1.191 35.821 1.00 97.44 189 ILE A O 1
ATOM 1472 N N . GLU A 1 190 ? -16.627 -0.082 37.696 1.00 96.38 190 GLU A N 1
ATOM 1473 C CA . GLU A 1 190 ? -17.442 -0.942 38.552 1.00 96.38 190 GLU A CA 1
ATOM 1474 C C . GLU A 1 190 ? -18.763 -0.260 38.893 1.00 96.38 190 GLU A C 1
ATOM 1476 O O . GLU A 1 190 ? -18.777 0.900 39.314 1.00 96.38 190 GLU A O 1
ATOM 1481 N N . VAL A 1 191 ? -19.872 -0.986 38.748 1.00 97.00 191 VAL A N 1
ATOM 1482 C CA . VAL A 1 191 ? -21.189 -0.526 39.195 1.00 97.00 191 VAL A CA 1
ATOM 1483 C C . VAL A 1 191 ? -21.335 -0.779 40.692 1.00 97.00 191 VAL A C 1
ATOM 1485 O O . VAL A 1 191 ? -21.356 -1.925 41.143 1.00 97.00 191 VAL A O 1
ATOM 1488 N N . ARG A 1 192 ? -21.485 0.297 41.467 1.00 95.69 192 ARG A N 1
ATOM 1489 C CA . ARG A 1 192 ? -21.657 0.248 42.927 1.00 95.69 192 ARG A CA 1
ATOM 1490 C C . ARG A 1 192 ? -23.092 0.475 43.364 1.00 95.69 192 ARG A C 1
ATOM 1492 O O . ARG A 1 192 ? -23.536 -0.121 44.337 1.00 95.69 192 ARG A O 1
ATOM 1499 N N . GLU A 1 193 ? -23.825 1.298 42.628 1.00 94.50 193 GLU A N 1
ATOM 1500 C CA . GLU A 1 193 ? -25.220 1.610 42.918 1.00 94.50 193 GLU A CA 1
ATOM 1501 C C . GLU A 1 193 ? -26.030 1.666 41.627 1.00 94.50 193 GLU A C 1
ATOM 1503 O O . GLU A 1 193 ? -25.497 1.890 40.542 1.00 94.50 193 GLU A O 1
ATOM 1508 N N . VAL A 1 194 ? -27.339 1.449 41.727 1.00 94.44 194 VAL A N 1
ATOM 1509 C CA . VAL A 1 194 ? -28.243 1.480 40.576 1.00 94.44 194 VAL A CA 1
ATOM 1510 C C . VAL A 1 194 ? -29.462 2.320 40.926 1.00 94.44 194 VAL A C 1
ATOM 1512 O O . VAL A 1 194 ? -30.221 1.991 41.836 1.00 94.44 194 VAL A O 1
ATOM 1515 N N . PHE A 1 195 ? -29.677 3.391 40.168 1.00 92.00 195 PHE A N 1
ATOM 1516 C CA . PHE A 1 195 ? -30.791 4.312 40.341 1.00 92.00 195 PHE A CA 1
ATOM 1517 C C . PHE A 1 195 ? -31.824 4.098 39.240 1.00 92.00 195 PHE A C 1
ATOM 1519 O O . PHE A 1 195 ? -31.527 4.231 38.053 1.00 92.00 195 PHE A O 1
ATOM 1526 N N . LYS A 1 196 ? -33.069 3.809 39.622 1.00 90.81 196 LYS A N 1
ATOM 1527 C CA . LYS A 1 196 ? -34.192 3.747 38.680 1.00 90.81 196 LYS A CA 1
ATOM 1528 C C . LYS A 1 196 ? -34.888 5.100 38.621 1.00 90.81 196 LYS A C 1
ATOM 1530 O O . LYS A 1 196 ? -35.373 5.595 39.635 1.00 90.81 196 LYS A O 1
ATOM 1535 N N . ILE A 1 197 ? -34.963 5.679 37.429 1.00 87.94 197 ILE A N 1
ATOM 1536 C CA . ILE A 1 197 ? -35.682 6.924 37.154 1.00 87.94 197 ILE A CA 1
ATOM 1537 C C . ILE A 1 197 ? -36.743 6.691 36.076 1.00 87.94 197 ILE A C 1
ATOM 1539 O O . ILE A 1 197 ? -36.734 5.677 35.382 1.00 87.94 197 ILE A O 1
ATOM 1543 N N . LYS A 1 198 ? -37.670 7.643 35.899 1.00 84.19 198 LYS A N 1
ATOM 1544 C CA . LYS A 1 198 ? -38.742 7.529 34.889 1.00 84.19 198 LYS A CA 1
ATOM 1545 C C . LYS A 1 198 ? -38.214 7.312 33.463 1.00 84.19 198 LYS A C 1
ATOM 1547 O O . LYS A 1 198 ? -38.913 6.724 32.651 1.00 84.19 198 LYS A O 1
ATOM 1552 N N . SER A 1 199 ? -37.005 7.789 33.165 1.00 80.69 199 SER A N 1
ATOM 1553 C CA . SER A 1 199 ? -36.375 7.697 31.844 1.00 80.69 199 SER A CA 1
ATOM 1554 C C . SER A 1 199 ? -35.411 6.512 31.676 1.00 80.69 199 SER A C 1
ATOM 1556 O O . SER A 1 199 ? -34.754 6.436 30.639 1.00 80.69 199 SER A O 1
ATOM 1558 N N . GLY A 1 200 ? -35.309 5.602 32.653 1.00 89.19 200 GLY A N 1
ATOM 1559 C CA . GLY A 1 200 ? -34.475 4.394 32.582 1.00 89.19 200 GLY A CA 1
ATOM 1560 C C . GLY A 1 200 ? -33.640 4.146 33.840 1.00 89.19 200 GLY A C 1
ATOM 1561 O O . GLY A 1 200 ? -33.908 4.703 34.906 1.00 89.19 200 GLY A O 1
ATOM 1562 N N . THR A 1 201 ? -32.613 3.310 33.713 1.00 92.50 201 THR A N 1
ATOM 1563 C CA . THR A 1 201 ? -31.679 2.978 34.797 1.00 92.50 201 THR A CA 1
ATOM 1564 C C . THR A 1 201 ? -30.371 3.763 34.654 1.00 92.50 201 THR A C 1
ATOM 1566 O O . THR A 1 201 ? -29.764 3.765 33.586 1.00 92.50 201 THR A O 1
ATOM 1569 N N . ILE A 1 202 ? -29.914 4.409 35.730 1.00 94.00 202 ILE A N 1
ATOM 1570 C CA . ILE A 1 202 ? -28.588 5.037 35.824 1.00 94.00 202 ILE A CA 1
ATOM 1571 C C . ILE A 1 202 ? -27.719 4.200 36.759 1.00 94.00 202 ILE A C 1
ATOM 1573 O O . ILE A 1 202 ? -28.096 3.942 37.901 1.00 94.00 202 ILE A O 1
ATOM 1577 N N . ALA A 1 203 ? -26.543 3.807 36.286 1.00 95.38 203 ALA A N 1
ATOM 1578 C CA . ALA A 1 203 ? -25.531 3.136 37.083 1.00 95.38 203 ALA A CA 1
ATOM 1579 C C . ALA A 1 203 ? -24.672 4.173 37.820 1.00 95.38 203 ALA A C 1
ATOM 1581 O O . ALA A 1 203 ? -24.056 5.032 37.190 1.00 95.38 203 ALA A O 1
ATOM 1582 N N . GLY A 1 204 ? -24.654 4.103 39.149 1.00 95.94 204 GLY A N 1
ATOM 1583 C CA . GLY A 1 204 ? -23.668 4.765 39.995 1.00 95.94 204 GLY A CA 1
ATOM 1584 C C . GLY A 1 204 ? -22.374 3.959 39.971 1.00 95.94 204 GLY A C 1
ATOM 1585 O O . GLY A 1 204 ? -22.330 2.811 40.419 1.00 95.94 204 GLY A O 1
ATOM 1586 N N . CYS A 1 205 ? -21.333 4.551 39.407 1.00 96.00 205 CYS A N 1
ATOM 1587 C CA . CYS A 1 205 ? -20.141 3.862 38.951 1.00 96.00 205 CYS A CA 1
ATOM 1588 C C . CYS A 1 205 ? -18.865 4.460 39.542 1.00 96.00 205 CYS A C 1
ATOM 1590 O O . CYS A 1 205 ? -18.768 5.668 39.760 1.00 96.00 205 CYS A O 1
ATOM 1592 N N . TYR A 1 206 ? -17.851 3.614 39.711 1.00 96.00 206 TYR A N 1
ATOM 1593 C CA . TYR A 1 206 ? -16.496 4.011 40.081 1.00 96.00 206 TYR A CA 1
ATOM 1594 C C . TYR A 1 206 ? -15.508 3.582 38.995 1.00 96.00 206 TYR A C 1
ATOM 1596 O O . TYR A 1 206 ? -15.451 2.402 38.642 1.00 96.00 206 TYR A O 1
ATOM 1604 N N . VAL A 1 207 ? -14.737 4.526 38.449 1.00 96.75 207 VAL A N 1
ATOM 1605 C CA . VAL A 1 207 ? -13.748 4.223 37.403 1.00 96.75 207 VAL A CA 1
ATOM 1606 C C . VAL A 1 207 ? -12.526 3.574 38.054 1.00 96.75 207 VAL A C 1
ATOM 1608 O O . VAL A 1 207 ? -11.761 4.248 38.745 1.00 96.75 207 VAL A O 1
ATOM 1611 N N . LYS A 1 208 ? -12.353 2.263 37.844 1.00 95.31 208 LYS A N 1
ATOM 1612 C CA . LYS A 1 208 ? -11.248 1.474 38.409 1.00 95.31 208 LYS A CA 1
ATOM 1613 C C . LYS A 1 208 ? -9.939 1.698 37.671 1.00 95.31 208 LYS A C 1
ATOM 1615 O O . LYS A 1 208 ? -8.901 1.747 38.312 1.00 95.31 208 LYS A O 1
ATOM 1620 N N . GLN A 1 209 ? -10.001 1.790 36.347 1.00 94.50 209 GLN A N 1
ATOM 1621 C CA . GLN A 1 209 ? -8.820 1.924 35.507 1.00 94.50 209 GLN A CA 1
ATOM 1622 C C . GLN A 1 209 ? -9.136 2.774 34.283 1.00 94.50 209 GLN A C 1
ATOM 1624 O O . GLN A 1 209 ? -10.194 2.603 33.674 1.00 94.50 209 GLN A O 1
ATOM 1629 N N . GLY A 1 210 ? -8.206 3.646 33.902 1.00 95.38 210 GLY A N 1
ATOM 1630 C CA . GLY A 1 210 ? -8.271 4.390 32.648 1.00 95.38 210 GLY A CA 1
ATOM 1631 C C . GLY A 1 210 ? -9.227 5.583 32.692 1.00 95.38 210 GLY A C 1
ATOM 1632 O O . GLY A 1 210 ? -9.346 6.289 33.694 1.00 95.38 210 GLY A O 1
ATOM 1633 N N . LYS A 1 211 ? -9.874 5.880 31.568 1.00 95.56 211 LYS A N 1
ATOM 1634 C CA . LYS A 1 211 ? -10.712 7.074 31.416 1.00 95.56 211 LYS A CA 1
ATOM 1635 C C . LYS A 1 211 ? -11.899 6.780 30.514 1.00 95.56 211 LYS A C 1
ATOM 1637 O O . LYS A 1 211 ? -11.726 6.347 29.380 1.00 95.56 211 LYS A O 1
ATOM 1642 N N . VAL A 1 212 ? -13.097 7.069 31.010 1.00 96.38 212 VAL A N 1
ATOM 1643 C CA . VAL A 1 212 ? -14.332 6.939 30.237 1.00 96.38 212 VAL A CA 1
ATOM 1644 C C . VAL A 1 212 ? -14.699 8.277 29.618 1.00 96.38 212 VAL A C 1
ATOM 1646 O O . VAL A 1 212 ? -14.756 9.300 30.302 1.00 96.38 212 VAL A O 1
ATOM 1649 N N . GLU A 1 213 ? -14.961 8.276 28.318 1.00 96.31 213 GLU A N 1
ATOM 1650 C CA . GLU A 1 213 ? -15.487 9.424 27.584 1.00 96.31 213 GLU A CA 1
ATOM 1651 C C . GLU A 1 213 ? -16.917 9.139 27.137 1.00 96.31 213 GLU A C 1
ATOM 1653 O O . GLU A 1 213 ? -17.264 8.008 26.804 1.00 96.31 213 GLU A O 1
ATOM 1658 N N . ARG A 1 214 ? -17.762 10.172 27.082 1.00 94.50 214 ARG A N 1
ATOM 1659 C CA . ARG A 1 214 ? -19.167 10.029 26.665 1.00 94.50 214 ARG A CA 1
ATOM 1660 C C . ARG A 1 214 ? -19.318 9.466 25.243 1.00 94.50 214 ARG A C 1
ATOM 1662 O O . ARG A 1 214 ? -20.337 8.866 24.933 1.00 94.50 214 ARG A O 1
ATOM 1669 N N . SER A 1 215 ? -18.323 9.676 24.386 1.00 94.31 215 SER A N 1
ATOM 1670 C CA . SER A 1 215 ? -18.263 9.152 23.017 1.00 94.31 215 SER A CA 1
ATOM 1671 C C . SER A 1 215 ? -17.863 7.674 22.936 1.00 94.31 215 SER A C 1
ATOM 1673 O O . SER A 1 215 ? -17.898 7.105 21.847 1.00 94.31 215 SER A O 1
ATOM 1675 N N . ASN A 1 216 ? -17.443 7.049 24.041 1.00 95.75 216 ASN A N 1
ATOM 1676 C CA . ASN A 1 216 ? -17.069 5.639 24.049 1.00 95.75 216 ASN A CA 1
ATOM 1677 C C . ASN A 1 216 ? -18.302 4.737 23.915 1.00 95.75 216 ASN A C 1
ATOM 1679 O O . ASN A 1 216 ? -19.413 5.073 24.339 1.00 95.75 216 ASN A O 1
ATOM 1683 N N . LYS A 1 217 ? -18.071 3.553 23.350 1.00 95.44 217 LYS A N 1
ATOM 1684 C CA . LYS A 1 217 ? -18.976 2.418 23.499 1.00 95.44 217 LYS A CA 1
ATOM 1685 C C . LYS A 1 217 ? -18.696 1.727 24.827 1.00 95.44 217 LYS A C 1
ATOM 1687 O O . LYS A 1 217 ? -17.635 1.911 25.424 1.00 95.44 217 LYS A O 1
ATOM 1692 N N . ILE A 1 218 ? -19.662 0.961 25.309 1.00 96.31 218 ILE A N 1
ATOM 1693 C CA . ILE A 1 218 ? -19.606 0.318 26.611 1.00 96.31 218 ILE A CA 1
ATOM 1694 C C . ILE A 1 218 ? -20.178 -1.095 26.545 1.00 96.31 218 ILE A C 1
ATOM 1696 O O . ILE A 1 218 ? -21.268 -1.325 26.017 1.00 96.31 218 ILE A O 1
ATOM 1700 N N . ARG A 1 219 ? -19.431 -2.043 27.109 1.00 96.69 219 ARG A N 1
ATOM 1701 C CA . ARG A 1 219 ? -19.863 -3.422 27.332 1.00 96.69 219 ARG A CA 1
ATOM 1702 C C . ARG A 1 219 ? -20.246 -3.609 28.782 1.00 96.69 219 ARG A C 1
ATOM 1704 O O . ARG A 1 219 ? -19.473 -3.263 29.671 1.00 96.69 219 ARG A O 1
ATOM 1711 N N . VAL A 1 220 ? -21.415 -4.191 29.008 1.00 96.44 220 VAL A N 1
ATOM 1712 C CA . VAL A 1 220 ? -21.855 -4.636 30.329 1.00 96.44 220 VAL A CA 1
ATOM 1713 C C . VAL A 1 220 ? -21.401 -6.072 30.514 1.00 96.44 220 VAL A C 1
ATOM 1715 O O . VAL A 1 220 ? -21.787 -6.947 29.738 1.00 96.44 220 VAL A O 1
ATOM 1718 N N . VAL A 1 221 ? -20.600 -6.320 31.541 1.00 96.25 221 VAL A N 1
ATOM 1719 C CA . VAL A 1 221 ? -20.030 -7.626 31.857 1.00 96.25 221 VAL A CA 1
ATOM 1720 C C . VAL A 1 221 ? -20.489 -8.057 33.244 1.00 96.25 221 VAL A C 1
ATOM 1722 O O . VAL A 1 221 ? -20.385 -7.313 34.216 1.00 96.25 221 VAL A O 1
ATOM 1725 N N . ARG A 1 222 ? -20.990 -9.288 33.343 1.00 95.25 222 ARG A N 1
ATOM 1726 C CA . ARG A 1 222 ? -21.403 -9.913 34.606 1.00 95.25 222 ARG A CA 1
ATOM 1727 C C . ARG A 1 222 ? -20.843 -11.324 34.645 1.00 95.25 222 ARG A C 1
ATOM 1729 O O . ARG A 1 222 ? -21.059 -12.088 33.709 1.00 95.25 222 ARG A O 1
ATOM 1736 N N . ASN A 1 223 ? -20.127 -11.679 35.712 1.00 91.25 223 ASN A N 1
ATOM 1737 C CA . ASN A 1 223 ? -19.471 -12.988 35.847 1.00 91.25 223 ASN A CA 1
ATOM 1738 C C . ASN A 1 223 ? -18.591 -13.350 34.631 1.00 91.25 223 ASN A C 1
ATOM 1740 O O . ASN A 1 223 ? -18.626 -14.482 34.157 1.00 91.25 223 ASN A O 1
ATOM 1744 N N . ASN A 1 224 ? -17.836 -12.377 34.108 1.00 89.06 224 ASN A N 1
ATOM 1745 C CA . ASN A 1 224 ? -16.987 -12.509 32.914 1.00 89.06 224 ASN A CA 1
ATOM 1746 C C . ASN A 1 224 ? -17.730 -12.821 31.597 1.00 89.06 224 ASN A C 1
ATOM 1748 O O . ASN A 1 224 ? -17.099 -13.223 30.623 1.00 89.06 224 ASN A O 1
ATOM 1752 N N . VAL A 1 225 ? -19.050 -12.613 31.537 1.00 92.94 225 VAL A N 1
ATOM 1753 C CA . VAL A 1 225 ? -19.852 -12.750 30.312 1.00 92.94 225 VAL A CA 1
ATOM 1754 C C . VAL A 1 225 ? -20.371 -11.382 29.880 1.00 92.94 225 VAL A C 1
ATOM 1756 O O . VAL A 1 225 ? -20.936 -10.646 30.691 1.00 92.94 225 VAL A O 1
ATOM 1759 N N . VAL A 1 226 ? -20.195 -11.044 28.598 1.00 94.69 226 VAL A N 1
ATOM 1760 C CA . VAL A 1 226 ? -20.759 -9.824 28.000 1.00 94.69 226 VAL A CA 1
ATOM 1761 C C . VAL A 1 226 ? -22.271 -9.997 27.867 1.00 94.69 226 VAL A C 1
ATOM 1763 O O . VAL A 1 226 ? -22.743 -10.864 27.137 1.00 94.69 226 VAL A O 1
ATOM 1766 N N . LEU A 1 227 ? -23.030 -9.174 28.586 1.00 94.31 227 LEU A N 1
ATOM 1767 C CA . LEU A 1 227 ? -24.492 -9.167 28.555 1.00 94.31 227 LEU A CA 1
ATOM 1768 C C . LEU A 1 227 ? -25.048 -8.220 27.495 1.00 94.31 227 LEU A C 1
ATOM 1770 O O . LEU A 1 227 ? -26.120 -8.467 26.947 1.00 94.31 227 LEU A O 1
ATOM 1774 N N . TYR A 1 228 ? -24.356 -7.107 27.256 1.00 95.44 228 TYR A N 1
ATOM 1775 C CA . TYR A 1 228 ? -24.834 -6.059 26.365 1.00 95.44 228 TYR A CA 1
ATOM 1776 C C . TYR A 1 228 ? -23.680 -5.192 25.864 1.00 95.44 228 TYR A C 1
ATOM 1778 O O . TYR A 1 228 ? -22.721 -4.963 26.600 1.00 95.44 228 TYR A O 1
ATOM 1786 N N . ASP A 1 229 ? -23.791 -4.691 24.636 1.00 95.00 229 ASP A N 1
ATOM 1787 C CA . ASP A 1 229 ? -22.807 -3.820 23.988 1.00 95.00 229 ASP A CA 1
ATOM 1788 C C . ASP A 1 229 ? -23.544 -2.658 23.313 1.00 95.00 229 ASP A C 1
ATOM 1790 O O . ASP A 1 229 ? -24.419 -2.873 22.469 1.00 95.00 229 ASP A O 1
ATOM 1794 N N . SER A 1 230 ? -23.267 -1.423 23.738 1.00 95.25 230 SER A N 1
ATOM 1795 C CA . SER A 1 230 ? -23.950 -0.240 23.208 1.00 95.25 230 SER A CA 1
ATOM 1796 C C . SER A 1 230 ? -23.195 1.058 23.482 1.00 95.25 230 SER A C 1
ATOM 1798 O O . SER A 1 230 ? -22.071 1.058 23.971 1.00 95.25 230 SER A O 1
ATOM 1800 N N . SER A 1 231 ? -23.810 2.190 23.154 1.00 95.44 231 SER A N 1
ATOM 1801 C CA . SER A 1 231 ? -23.258 3.523 23.390 1.00 95.44 231 SER A CA 1
ATOM 1802 C C . SER A 1 231 ? -23.669 4.076 24.758 1.00 95.44 231 SER A C 1
ATOM 1804 O O . SER A 1 231 ? -24.705 3.712 25.327 1.00 95.44 231 SER A O 1
ATOM 1806 N N . ILE A 1 232 ? -22.873 5.010 25.278 1.00 95.62 232 ILE A N 1
ATOM 1807 C CA . ILE A 1 232 ? -23.214 5.768 26.484 1.00 95.62 232 ILE A CA 1
ATOM 1808 C C . ILE A 1 232 ? -24.231 6.859 26.115 1.00 95.62 232 ILE A C 1
ATOM 1810 O O . ILE A 1 232 ? -23.945 7.761 25.332 1.00 95.62 232 ILE A O 1
ATOM 1814 N N . GLU A 1 233 ? -25.427 6.811 26.703 1.00 94.88 233 GLU A N 1
ATOM 1815 C CA . GLU A 1 233 ? -26.474 7.817 26.477 1.00 94.88 233 GLU A CA 1
ATOM 1816 C C . GLU A 1 233 ? -26.156 9.119 27.236 1.00 94.88 233 GLU A C 1
ATOM 1818 O O . GLU A 1 233 ? -26.226 10.232 26.695 1.00 94.88 233 GLU A O 1
ATOM 1823 N N . SER A 1 234 ? -25.741 8.986 28.498 1.00 94.06 234 SER A N 1
ATOM 1824 C CA . SER A 1 234 ? -25.306 10.110 29.329 1.00 94.06 234 SER A CA 1
ATOM 1825 C C . SER A 1 234 ? -24.193 9.706 30.284 1.00 94.06 234 SER A C 1
ATOM 1827 O O . SER A 1 234 ? -24.263 8.641 30.901 1.00 94.06 234 SER A O 1
ATOM 1829 N N . LEU A 1 235 ? -23.230 10.608 30.455 1.00 96.12 235 LEU A N 1
ATOM 1830 C CA . LEU A 1 235 ? -22.151 10.512 31.428 1.00 96.12 235 LEU A CA 1
ATOM 1831 C C . LEU A 1 235 ? -22.227 11.737 32.337 1.00 96.12 235 LEU A C 1
ATOM 1833 O O . LEU A 1 235 ? -22.113 12.871 31.868 1.00 96.12 235 LEU A O 1
ATOM 1837 N N . LYS A 1 236 ? -22.445 11.509 33.629 1.00 94.38 236 LYS A N 1
ATOM 1838 C CA . LYS A 1 236 ? -22.609 12.572 34.620 1.00 94.38 236 LYS A CA 1
ATOM 1839 C C . LYS A 1 236 ? -21.626 12.417 35.760 1.00 94.38 236 LYS A C 1
ATOM 1841 O O . LYS A 1 236 ? -21.303 11.304 36.162 1.00 94.38 236 LYS A O 1
ATOM 1846 N N . ARG A 1 237 ? -21.203 13.535 36.336 1.00 93.50 237 ARG A N 1
ATOM 1847 C CA . ARG A 1 237 ? -20.523 13.558 37.629 1.00 93.50 237 ARG A CA 1
ATOM 1848 C C . ARG A 1 237 ? -21.369 14.387 38.579 1.00 93.50 237 ARG A C 1
ATOM 1850 O O . ARG A 1 237 ? -21.659 15.547 38.303 1.00 93.50 237 ARG A O 1
ATOM 1857 N N . PHE A 1 238 ? -21.810 13.774 39.673 1.00 87.69 238 PHE A N 1
ATOM 1858 C CA . PHE A 1 238 ? -22.858 14.330 40.529 1.00 87.69 238 PHE A CA 1
ATOM 1859 C C . PHE A 1 238 ? -24.129 14.658 39.724 1.00 87.69 238 PHE A C 1
ATOM 1861 O O . PHE A 1 238 ? -24.845 13.744 39.320 1.00 87.69 238 PHE A O 1
ATOM 1868 N N . LYS A 1 239 ? -24.416 15.940 39.475 1.00 87.31 239 LYS A N 1
ATOM 1869 C CA . LYS A 1 239 ? -25.593 16.390 38.716 1.00 87.31 239 LYS A CA 1
ATOM 1870 C C . LYS A 1 239 ? -25.253 16.906 37.316 1.00 87.31 239 LYS A C 1
ATOM 1872 O O . LYS A 1 239 ? -26.171 17.075 36.512 1.00 87.31 239 LYS A O 1
ATOM 1877 N N . ASP A 1 240 ? -23.970 17.085 37.016 1.00 90.81 240 ASP A N 1
ATOM 1878 C CA . ASP A 1 240 ? -23.506 17.763 35.811 1.00 90.81 240 ASP A CA 1
ATOM 1879 C C . ASP A 1 240 ? -23.131 16.761 34.718 1.00 90.81 240 ASP A C 1
ATOM 1881 O O . ASP A 1 240 ? -22.471 15.751 34.976 1.00 90.81 240 ASP A O 1
ATOM 1885 N N . ASP A 1 241 ? -23.550 17.043 33.484 1.00 92.50 241 ASP A N 1
ATOM 1886 C CA . ASP A 1 241 ? -23.113 16.308 32.299 1.00 92.50 241 ASP A CA 1
ATOM 1887 C C . ASP A 1 241 ? -21.641 16.615 32.008 1.00 92.50 241 ASP A C 1
ATOM 1889 O O . ASP A 1 241 ? -21.241 17.771 31.865 1.00 92.50 241 ASP A O 1
ATOM 1893 N N . VAL A 1 242 ? -20.830 15.565 31.896 1.00 94.31 242 VAL A N 1
ATOM 1894 C CA . VAL A 1 242 ? -19.387 15.679 31.674 1.00 94.31 242 VAL A CA 1
ATOM 1895 C C . VAL A 1 242 ? -18.982 14.953 30.399 1.00 94.31 242 VAL A C 1
ATOM 1897 O O . VAL A 1 242 ? -19.600 13.975 29.980 1.00 94.31 242 VAL A O 1
ATOM 1900 N N . LYS A 1 243 ? -17.923 15.450 29.756 1.00 94.62 243 LYS A N 1
ATOM 1901 C CA . LYS A 1 243 ? -17.361 14.815 28.555 1.00 94.62 243 LYS A CA 1
ATOM 1902 C C . LYS A 1 243 ? -16.572 13.556 28.894 1.00 94.62 243 LYS A C 1
ATOM 1904 O O . LYS A 1 243 ? -16.580 12.605 28.119 1.00 94.62 243 LYS A O 1
ATOM 1909 N N . GLU A 1 244 ? -15.910 13.566 30.044 1.00 94.94 244 GLU A N 1
ATOM 1910 C CA . GLU A 1 244 ? -14.995 12.520 30.468 1.00 94.94 244 GLU A CA 1
ATOM 1911 C C . GLU A 1 244 ? -14.939 12.387 31.987 1.00 94.94 244 GLU A C 1
ATOM 1913 O O . GLU A 1 244 ? -15.143 13.363 32.714 1.00 94.94 244 GLU A O 1
ATOM 1918 N N . VAL A 1 245 ? -14.606 11.185 32.453 1.00 95.88 245 VAL A N 1
ATOM 1919 C CA . VAL A 1 245 ? -14.300 10.894 33.854 1.00 95.88 245 VAL A CA 1
ATOM 1920 C C . VAL A 1 245 ? -13.052 10.020 33.908 1.00 95.88 245 VAL A C 1
ATOM 1922 O O . VAL A 1 245 ? -12.931 9.034 33.182 1.00 95.88 245 VAL A O 1
ATOM 1925 N N . LYS A 1 246 ? -12.099 10.421 34.748 1.00 95.69 246 LYS A N 1
ATOM 1926 C CA . LYS A 1 246 ? -10.813 9.738 34.921 1.00 95.69 246 LYS A CA 1
ATOM 1927 C C . LYS A 1 246 ? -10.889 8.692 36.030 1.00 95.69 246 LYS A C 1
ATOM 1929 O O . LYS A 1 246 ? -11.793 8.725 36.864 1.00 95.69 246 LYS A O 1
ATOM 1934 N N . GLU A 1 247 ? -9.899 7.813 36.040 1.00 95.56 247 GLU A N 1
ATOM 1935 C CA . GLU A 1 247 ? -9.636 6.853 37.105 1.00 95.56 247 GLU A CA 1
ATOM 1936 C C . GLU A 1 247 ? -9.719 7.478 38.501 1.00 95.56 247 GLU A C 1
ATOM 1938 O O . GLU A 1 247 ? -9.314 8.623 38.720 1.00 95.56 247 GLU A O 1
ATOM 1943 N N . GLY A 1 248 ? -10.265 6.714 39.445 1.00 92.81 248 GLY A N 1
ATOM 1944 C CA . GLY A 1 248 ? -10.369 7.108 40.846 1.00 92.81 248 GLY A CA 1
ATOM 1945 C C . GLY A 1 248 ? -11.579 7.986 41.178 1.00 92.81 248 GLY A C 1
ATOM 1946 O O . GLY A 1 248 ? -11.819 8.264 42.355 1.00 92.81 248 GLY A O 1
ATOM 1947 N N . PHE A 1 249 ? -12.359 8.404 40.176 1.00 94.12 249 PHE A N 1
ATOM 1948 C CA . PHE A 1 249 ? -13.554 9.224 40.365 1.00 94.12 249 PHE A CA 1
ATOM 1949 C C . PHE A 1 249 ? -14.858 8.440 40.188 1.00 94.12 249 PHE A C 1
ATOM 1951 O O . PHE A 1 249 ? -14.955 7.476 39.426 1.00 94.12 249 PHE A O 1
ATOM 1958 N N . GLU A 1 250 ? -15.892 8.918 40.880 1.00 94.12 250 GLU A N 1
ATOM 1959 C CA . GLU A 1 250 ? -17.267 8.447 40.733 1.00 94.12 250 GLU A CA 1
ATOM 1960 C C . GLU A 1 250 ? -17.990 9.158 39.589 1.00 94.12 250 GLU A C 1
ATOM 1962 O O . GLU A 1 250 ? -17.772 10.347 39.322 1.00 94.12 250 GLU A O 1
ATOM 1967 N N . CYS A 1 251 ? -18.882 8.426 38.929 1.00 94.75 251 CYS A N 1
ATOM 1968 C CA . CYS A 1 251 ? -19.723 8.930 37.853 1.00 94.75 251 CYS A CA 1
ATOM 1969 C C . CYS A 1 251 ? -21.066 8.203 37.786 1.00 94.75 251 CYS A C 1
ATOM 1971 O O . CYS A 1 251 ? -21.230 7.105 38.304 1.00 94.75 251 CYS A O 1
ATOM 1973 N N . GLY A 1 252 ? -22.040 8.836 37.141 1.00 95.62 252 GLY A N 1
ATOM 1974 C CA . GLY A 1 252 ? -23.306 8.239 36.749 1.00 95.62 252 GLY A CA 1
ATOM 1975 C C . GLY A 1 252 ? -23.292 7.940 35.255 1.00 95.62 252 GLY A C 1
ATOM 1976 O O . GLY A 1 252 ? -23.081 8.852 34.452 1.00 95.62 252 GLY A O 1
ATOM 1977 N N . ILE A 1 253 ? -23.539 6.688 34.878 1.00 95.88 253 ILE A N 1
ATOM 1978 C CA . ILE A 1 253 ? -23.584 6.251 33.479 1.00 95.88 253 ILE A CA 1
ATOM 1979 C C . ILE A 1 253 ? -24.984 5.740 33.158 1.00 95.88 253 ILE A C 1
ATOM 1981 O O . ILE A 1 253 ? -25.528 4.887 33.858 1.00 95.88 253 ILE A O 1
ATOM 1985 N N . LYS A 1 254 ? -25.564 6.248 32.071 1.00 95.12 254 LYS A N 1
ATOM 1986 C CA . LYS A 1 254 ? -26.778 5.695 31.466 1.00 95.12 254 LYS A CA 1
ATOM 1987 C C . LYS A 1 254 ? -26.411 5.054 30.136 1.00 95.12 254 LYS A C 1
ATOM 1989 O O . LYS A 1 254 ? -25.806 5.713 29.289 1.00 95.12 254 LYS A O 1
ATOM 1994 N N . ILE A 1 255 ? -26.768 3.787 29.963 1.00 95.12 255 ILE A N 1
ATOM 1995 C CA . ILE A 1 255 ? -26.464 3.009 28.758 1.00 95.12 255 ILE A CA 1
ATOM 1996 C C . ILE A 1 255 ? -27.668 3.064 27.823 1.00 95.12 255 ILE A C 1
ATOM 1998 O O . ILE A 1 255 ? -28.809 2.902 28.259 1.00 95.12 255 ILE A O 1
ATOM 2002 N N . GLN A 1 256 ? -27.417 3.290 26.536 1.00 93.94 256 GLN A N 1
ATOM 2003 C CA . GLN A 1 256 ? -28.483 3.404 25.552 1.00 93.94 256 GLN A CA 1
ATOM 2004 C C . GLN A 1 256 ? -29.260 2.084 25.424 1.00 93.94 256 GLN A C 1
ATOM 2006 O O . GLN A 1 256 ? -28.685 1.016 25.217 1.00 93.94 256 GLN A O 1
ATOM 2011 N N . ASN A 1 257 ? -30.590 2.166 25.521 1.00 92.62 257 ASN A N 1
ATOM 2012 C CA . ASN A 1 257 ? -31.517 1.036 25.373 1.00 92.62 257 ASN A CA 1
ATOM 2013 C C . ASN A 1 257 ? -31.262 -0.153 26.325 1.00 92.62 257 ASN A C 1
ATOM 2015 O O . ASN A 1 257 ? -31.708 -1.263 26.044 1.00 92.62 257 ASN A O 1
ATOM 2019 N N . PHE A 1 258 ? -30.598 0.064 27.466 1.00 93.00 258 PHE A N 1
ATOM 2020 C CA . PHE A 1 258 ? -30.317 -0.997 28.434 1.00 93.00 258 PHE A CA 1
ATOM 2021 C C . PHE A 1 258 ? -30.647 -0.581 29.862 1.00 93.00 258 PHE A C 1
ATOM 2023 O O . PHE A 1 258 ? -30.185 0.448 30.346 1.00 93.00 258 PHE A O 1
ATOM 2030 N N . ASN A 1 259 ? -31.437 -1.409 30.550 1.00 91.62 259 ASN A N 1
ATOM 2031 C CA . ASN A 1 259 ? -31.921 -1.115 31.901 1.00 91.62 259 ASN A CA 1
ATOM 2032 C C . ASN A 1 259 ? -31.592 -2.201 32.946 1.00 91.62 259 ASN A C 1
ATOM 2034 O O . ASN A 1 259 ? -31.747 -1.917 34.135 1.00 91.62 259 ASN A O 1
ATOM 2038 N N . ASP A 1 260 ? -31.142 -3.406 32.553 1.00 92.19 260 ASP A N 1
ATOM 2039 C CA . ASP A 1 260 ? -30.804 -4.515 33.478 1.00 92.19 260 ASP A CA 1
ATOM 2040 C C . ASP A 1 260 ? -29.366 -4.415 34.018 1.00 92.19 260 ASP A C 1
ATOM 2042 O O . ASP A 1 260 ? -28.579 -5.362 33.957 1.00 92.19 260 ASP A O 1
ATOM 2046 N N . ILE A 1 261 ? -29.011 -3.244 34.546 1.00 93.50 261 ILE A N 1
ATOM 2047 C CA . ILE A 1 261 ? -27.739 -3.042 35.245 1.00 93.50 261 ILE A CA 1
ATOM 2048 C C . ILE A 1 261 ? -27.918 -3.441 36.711 1.00 93.50 261 ILE A C 1
ATOM 2050 O O . ILE A 1 261 ? -28.900 -3.051 37.350 1.00 93.50 261 ILE A O 1
ATOM 2054 N N . LYS A 1 262 ? -26.969 -4.204 37.256 1.00 93.69 262 LYS A N 1
ATOM 2055 C CA . LYS A 1 262 ? -26.948 -4.637 38.656 1.00 93.69 262 LYS A CA 1
ATOM 2056 C C . LYS A 1 262 ? -25.668 -4.181 39.346 1.00 93.69 262 LYS A C 1
ATOM 2058 O O . LYS A 1 262 ? -24.634 -3.972 38.721 1.00 93.69 262 LYS A O 1
ATOM 2063 N N . VAL A 1 263 ? -25.758 -4.023 40.664 1.00 95.50 263 VAL A N 1
ATOM 2064 C CA . VAL A 1 263 ? -24.584 -3.773 41.506 1.00 95.50 263 VAL A CA 1
ATOM 2065 C C . VAL A 1 263 ? -23.631 -4.961 41.386 1.00 95.50 263 VAL A C 1
ATOM 2067 O O . VAL A 1 263 ? -24.070 -6.109 41.457 1.00 95.50 263 VAL A O 1
ATOM 2070 N N . GLY A 1 264 ? -22.345 -4.673 41.198 1.00 92.75 264 GLY A N 1
ATOM 2071 C CA . GLY A 1 264 ? -21.308 -5.673 40.948 1.00 92.75 264 GLY A CA 1
ATOM 2072 C C . GLY A 1 264 ? -21.064 -5.984 39.470 1.00 92.75 264 GLY A C 1
ATOM 2073 O O . GLY A 1 264 ? -20.127 -6.722 39.175 1.00 92.75 264 GLY A O 1
ATOM 2074 N N . ASP A 1 265 ? -21.846 -5.418 38.544 1.00 95.62 265 ASP A N 1
ATOM 2075 C CA . ASP A 1 265 ? -21.514 -5.477 37.118 1.00 95.62 265 ASP A CA 1
ATOM 2076 C C . ASP A 1 265 ? -20.236 -4.667 36.830 1.00 95.62 265 ASP A C 1
ATOM 2078 O O . ASP A 1 265 ? -19.985 -3.615 37.430 1.00 95.62 265 ASP A O 1
ATOM 2082 N N . GLU A 1 266 ? -19.441 -5.144 35.875 1.00 96.56 266 GLU A N 1
ATOM 2083 C CA . GLU A 1 266 ? -18.291 -4.428 35.329 1.00 96.56 266 GLU A CA 1
ATOM 2084 C C . GLU A 1 266 ? -18.686 -3.813 33.984 1.00 96.56 266 GLU A C 1
ATOM 2086 O O . GLU A 1 266 ? -19.257 -4.477 33.120 1.00 96.56 266 GLU A O 1
ATOM 2091 N N . LEU A 1 267 ? -18.394 -2.529 33.798 1.00 96.62 267 LEU A N 1
ATOM 2092 C CA . LEU A 1 267 ? -18.548 -1.849 32.524 1.00 96.62 267 LEU A CA 1
ATOM 2093 C C . LEU A 1 267 ? -17.172 -1.643 31.900 1.00 96.62 267 LEU A C 1
ATOM 2095 O O . LEU A 1 267 ? -16.296 -1.011 32.495 1.00 96.62 267 LEU A O 1
ATOM 2099 N N . ILE A 1 268 ? -17.004 -2.153 30.686 1.00 96.56 268 ILE A N 1
ATOM 2100 C CA . ILE A 1 268 ? -15.785 -1.990 29.899 1.00 96.56 268 ILE A CA 1
ATOM 2101 C C . ILE A 1 268 ? -16.071 -0.946 28.826 1.00 96.56 268 ILE A C 1
ATOM 2103 O O . ILE A 1 268 ? -16.840 -1.198 27.896 1.00 96.56 268 ILE A O 1
ATOM 2107 N N . ALA A 1 269 ? -15.489 0.242 28.972 1.00 96.62 269 ALA A N 1
ATOM 2108 C CA . ALA A 1 269 ? -15.571 1.287 27.963 1.00 96.62 269 ALA A CA 1
ATOM 2109 C C . ALA A 1 269 ? -14.483 1.074 26.910 1.00 96.62 269 ALA A C 1
ATOM 2111 O O . ALA A 1 269 ? -13.345 0.733 27.237 1.00 96.62 269 ALA A O 1
ATOM 2112 N N . TYR A 1 270 ? -14.828 1.284 25.645 1.00 95.88 270 TYR A N 1
ATOM 2113 C CA . TYR A 1 270 ? -13.894 1.165 24.535 1.00 95.88 270 TYR A CA 1
ATOM 2114 C C . TYR A 1 270 ? -14.210 2.181 23.438 1.00 95.88 270 TYR A C 1
ATOM 2116 O O . TYR A 1 270 ? -15.329 2.690 23.310 1.00 95.88 270 TYR A O 1
ATOM 2124 N N . ARG A 1 271 ? -13.206 2.484 22.621 1.00 93.19 271 ARG A N 1
ATOM 2125 C CA . ARG A 1 271 ? -13.360 3.273 21.397 1.00 93.19 271 ARG A CA 1
ATOM 2126 C C . ARG A 1 271 ? -12.959 2.444 20.190 1.00 93.19 271 ARG A C 1
ATOM 2128 O O . ARG A 1 271 ? -12.140 1.538 20.303 1.00 93.19 271 ARG A O 1
ATOM 2135 N N . VAL A 1 272 ? -13.540 2.767 19.042 1.00 89.12 272 VAL A N 1
ATOM 2136 C CA . VAL A 1 272 ? -13.158 2.165 17.765 1.00 89.12 272 VAL A CA 1
ATOM 2137 C C . VAL A 1 272 ? -12.165 3.102 17.093 1.00 89.12 272 VAL A C 1
ATOM 2139 O O . VAL A 1 272 ? -12.500 4.251 16.801 1.00 89.12 272 VAL A O 1
ATOM 2142 N N . GLU A 1 273 ? -10.948 2.625 16.879 1.00 85.69 273 GLU A N 1
ATOM 2143 C CA . GLU A 1 273 ? -9.911 3.324 16.129 1.00 85.69 273 GLU A CA 1
ATOM 2144 C C . GLU A 1 273 ? -9.807 2.745 14.720 1.00 85.69 273 GLU A C 1
ATOM 2146 O O . GLU A 1 273 ? -9.910 1.536 14.523 1.00 85.69 273 GLU A O 1
ATOM 2151 N N . LYS A 1 274 ? -9.597 3.623 13.736 1.00 78.31 274 LYS A N 1
ATOM 2152 C CA . LYS A 1 274 ? -9.238 3.225 12.375 1.00 78.31 274 LYS A CA 1
ATOM 2153 C C . LYS A 1 274 ? -7.726 3.046 12.327 1.00 78.31 274 LYS A C 1
ATOM 2155 O O . LYS A 1 274 ? -7.003 4.029 12.476 1.00 78.31 274 LYS A O 1
ATOM 2160 N N . VAL A 1 275 ? -7.263 1.819 12.134 1.00 78.19 275 VAL A N 1
ATOM 2161 C CA . VAL A 1 275 ? -5.841 1.494 12.003 1.00 78.19 275 VAL A CA 1
ATOM 2162 C C . VAL A 1 275 ? -5.554 1.201 10.535 1.00 78.19 275 VAL A C 1
ATOM 2164 O O . VAL A 1 275 ? -6.227 0.375 9.924 1.00 78.19 275 VAL A O 1
ATOM 2167 N N . ALA A 1 276 ? -4.588 1.908 9.947 1.00 72.12 276 ALA A N 1
ATOM 2168 C CA . ALA A 1 276 ? -4.156 1.633 8.579 1.00 72.12 276 ALA A CA 1
ATOM 2169 C C . ALA A 1 276 ? -3.545 0.226 8.501 1.00 72.12 276 ALA A C 1
ATOM 2171 O O . ALA A 1 276 ? -2.760 -0.156 9.372 1.00 72.12 276 ALA A O 1
ATOM 2172 N N . ARG A 1 277 ? -3.927 -0.540 7.477 1.00 71.69 277 ARG A N 1
ATOM 2173 C CA . ARG A 1 277 ? -3.378 -1.876 7.224 1.00 71.69 277 ARG A CA 1
ATOM 2174 C C . ARG A 1 277 ? -2.075 -1.756 6.439 1.00 71.69 277 ARG A C 1
ATOM 2176 O O . ARG A 1 277 ? -1.941 -0.867 5.604 1.00 71.69 277 ARG A O 1
ATOM 2183 N N . THR A 1 278 ? -1.146 -2.664 6.709 1.00 72.50 278 THR A N 1
ATOM 2184 C CA . THR A 1 278 ? 0.130 -2.784 5.994 1.00 72.50 278 THR A CA 1
ATOM 2185 C C . THR A 1 278 ? 0.194 -4.127 5.274 1.00 72.50 278 THR A C 1
ATOM 2187 O O . THR A 1 278 ? -0.375 -5.109 5.761 1.00 72.50 278 THR A O 1
ATOM 2190 N N . LEU A 1 279 ? 0.878 -4.159 4.134 1.00 64.94 279 LEU A N 1
ATOM 2191 C CA . LEU A 1 279 ? 1.140 -5.349 3.324 1.00 64.94 279 LEU A CA 1
ATOM 2192 C C . LEU A 1 279 ? 2.413 -6.074 3.781 1.00 64.94 279 LEU A C 1
ATOM 2194 O O . LEU A 1 279 ? 3.214 -5.513 4.566 1.00 64.94 279 LEU A O 1
#

Sequence (279 aa):
YNDQGVEVHKCLPGEAVEIIGLEEVPLAGDQLVVMEDLSLARSIANQRKDKHRATQRMNRARVTLENLYSQIDQGEVKEVALIIKADTQGSIEALRDKLKEIQHDEVKINIIHTGVGGINISDVQLADASNAIIIGFYVTADTEAVSLAQERNVEIRTYQVIYQVVDEVKAALEGMLEPELKEVETARIEVREVFKIKSGTIAGCYVKQGKVERSNKIRVVRNNVVLYDSSIESLKRFKDDVKEVKEGFECGIKIQNFNDIKVGDELIAYRVEKVARTL

Solvent-accessible surface area (backbone atoms only — not comparable to full-atom values): 15967 Å² total; per-residue (Å²): 47,39,91,82,72,45,88,60,97,74,84,58,96,91,65,69,69,58,84,82,87,68,96,64,88,77,62,89,87,64,84,88,76,92,69,96,47,70,70,60,49,51,52,52,51,52,54,52,50,53,51,51,53,50,52,54,58,65,69,50,69,79,84,41,72,68,58,53,50,57,54,59,73,71,45,89,58,45,70,49,36,32,32,44,26,13,65,42,65,65,59,49,53,56,48,50,56,58,55,64,70,63,76,57,89,61,43,45,78,40,78,79,46,76,46,71,37,63,44,42,55,69,58,45,51,52,22,56,78,60,72,21,40,37,40,22,39,72,29,56,64,41,72,69,22,50,54,50,19,65,75,67,70,41,54,76,47,68,41,88,49,70,65,58,54,52,54,52,54,50,52,54,53,29,71,70,48,75,53,45,79,42,79,43,79,38,20,39,28,40,25,71,39,68,46,80,52,101,91,47,36,35,33,33,29,37,28,74,38,53,41,44,43,40,87,26,34,38,31,40,27,51,96,92,37,80,77,46,76,42,45,43,67,42,34,25,44,92,91,43,82,42,67,61,49,50,48,82,39,66,34,37,41,26,48,50,99,49,60,92,75,54,64,73,28,38,35,41,27,27,41,80,43,77,41,81,50,78,129

pLDDT: mean 87.87, std 9.83, range [53.03, 97.44]

Mean predicted aligned error: 13.55 Å

Radius of gyration: 32.85 Å; Cα contacts (8 Å, |Δi|>4): 477; chains: 1; bounding box: 76×37×90 Å

Secondary structure (DSSP, 8-state):
--TTS---S---TT--------SSPPPTTPPP---S-HHHHHHHHHHHHHHHHHHHHHHS----HHHHHHHHHT---EEEEEEEEESSHHHHHHHHHHHHH---SSEEEEEEEEEES-B-HHHHHHHHHHTPEEEEES--B-HHHHHHHHHHT--EEEES-HHHHHHHHHHHHHHHSPPEEEEEEEEEEEEEEEEEETTEEEEEEEEEEEEEETTSEEEEEETTEEEEEEEEEEEEETTEE-SEEETT-EEEEEETT-----TT-EEEEEEEEEE----

Foldseek 3Di:
DFPVPDDDPDDDPPGDDDDDDDPDDDAPPDDDDDDPDPVVVVVVVVVVVVVVVVVVVVVPPPCDVVVVVVCVVLPPQAEAEEEEEEQDNVVVVVLVVLQVVDDDSRYYYHYPYYYYAAAELVNLVVCLVVVHAYEYAHYYHDPVNVVSCVVSVHHYDYDPDSVVVSVVVQVVRLVVDFFDWDKDWAFKKFFADWDQDPVAIKTWIATAAGKDFQQWWKFKADPNDTPDTAHWPFKAAPHDTDGMDGHGGIIITDGPPDHPDDHGIMMTTIDIDGHRDGD

Nearest PDB structures (foldseek):
  7unv-assembly1_x  TM=7.178E-01  e=9.325E-27  Pseudomonas aeruginosa PAO1
  6o9k-assembly1_z  TM=7.302E-01  e=4.313E-27  Escherichia coli
  7unr-assembly1_x  TM=3.867E-01  e=1.083E-23  Pseudomonas aeruginosa PAO1
  7unu-assembly1_x  TM=3.639E-01  e=5.062E-23  Pseudomonas aeruginosa PAO1
  1z9b-assembly1_A  TM=6.579E-01  e=1.123E-08  Geobacillus stearothermophilus